Protein AF-A0A7T5UXC4-F1 (afdb_monomer_lite)

Sequence (186 aa):
MRRIVWIVIIALLVVTPIFIWWQGQRQRNNLETAYGIMLANRPTKFCPPSAEVVITRGDEEKIIFDAEVIVKNCELIPLDRSQLNEATSYYIYARLNEVRAFRIVATGPITSGMEYPIMLGDLNNDNAIDPQDKLVVEEAMKVGGYSKSADVDKDGNVGIIDYSLVTLNQGAGASRPDGVAWKARQ

pLDDT: mean 72.67, std 12.5, range [40.16, 92.06]

Secondary structure (DSSP, 8-state):
-HHHHHHHHHHHHHHHHHHHHHHHHHHHHHHHT--EEEEES--TT---SEEEEEEEEGGG--EEEEEEEEPBTTTEEE--GGGS-TTS-EEEEEEESS----EEEEESS----------TT--SSSSS--HHHHHHHHHHHHHTS--TTT-SS-SSS-SHHHHHHHHHTTT-----TTSPPPPPP-

Radius of gyration: 21.99 Å; chains: 1; bounding box: 40×73×42 Å

Structure (mmCIF, N/CA/C/O backbone):
data_AF-A0A7T5UXC4-F1
#
_entry.id   AF-A0A7T5UXC4-F1
#
loop_
_atom_site.group_PDB
_atom_site.id
_atom_site.type_symbol
_atom_site.label_atom_id
_atom_site.label_alt_id
_atom_site.label_comp_id
_atom_site.label_asym_id
_atom_site.label_entity_id
_atom_site.label_seq_id
_atom_site.pdbx_PDB_ins_code
_atom_site.Cartn_x
_atom_site.Cartn_y
_atom_site.Cartn_z
_atom_site.occupancy
_atom_site.B_iso_or_equiv
_atom_site.auth_seq_id
_atom_site.auth_comp_id
_atom_site.auth_asym_id
_atom_site.auth_atom_id
_atom_site.pdbx_PDB_model_num
ATOM 1 N N . MET A 1 1 ? 17.977 -57.067 11.998 1.00 61.88 1 MET A N 1
ATOM 2 C CA . MET A 1 1 ? 16.848 -56.103 12.005 1.00 61.88 1 MET A CA 1
ATOM 3 C C . MET A 1 1 ? 17.092 -54.870 12.869 1.00 61.88 1 MET A C 1
ATOM 5 O O . MET A 1 1 ? 17.113 -53.793 12.298 1.00 61.88 1 MET A O 1
ATOM 9 N N . ARG A 1 2 ? 17.351 -54.973 14.187 1.00 66.50 2 ARG A N 1
ATOM 10 C CA . ARG A 1 2 ? 17.511 -53.789 15.071 1.00 66.50 2 ARG A CA 1
ATOM 11 C C . ARG A 1 2 ? 18.516 -52.729 14.580 1.00 66.50 2 ARG A C 1
ATOM 13 O O . ARG A 1 2 ? 18.207 -51.551 14.643 1.00 66.50 2 ARG A O 1
ATOM 20 N N . ARG A 1 3 ? 19.677 -53.121 14.038 1.00 71.75 3 ARG A N 1
ATOM 21 C CA . ARG A 1 3 ? 20.686 -52.170 13.517 1.00 71.75 3 ARG A CA 1
ATOM 22 C C . ARG A 1 3 ? 20.223 -51.388 12.279 1.00 71.75 3 ARG A C 1
ATOM 24 O O . ARG A 1 3 ? 20.552 -50.220 12.155 1.00 71.75 3 ARG A O 1
ATOM 31 N N . ILE A 1 4 ? 19.430 -52.010 11.405 1.00 76.88 4 ILE A N 1
ATOM 32 C CA . ILE A 1 4 ? 18.903 -51.367 10.189 1.00 76.88 4 ILE A CA 1
ATOM 33 C C . ILE A 1 4 ? 17.849 -50.318 10.569 1.00 76.88 4 ILE A C 1
ATOM 35 O O . ILE A 1 4 ? 17.862 -49.217 10.035 1.00 76.88 4 ILE A O 1
ATOM 39 N N . VAL A 1 5 ? 17.002 -50.625 11.558 1.00 77.25 5 VAL A N 1
ATOM 40 C CA . VAL A 1 5 ? 15.986 -49.692 12.074 1.00 77.25 5 VAL A CA 1
ATOM 41 C C . VAL A 1 5 ? 16.632 -48.422 12.640 1.00 77.25 5 VAL A C 1
ATOM 43 O O . VAL A 1 5 ? 16.192 -47.323 12.321 1.00 77.25 5 VAL A O 1
ATOM 46 N N . TRP A 1 6 ? 17.722 -48.549 13.404 1.00 79.25 6 TRP A N 1
ATOM 47 C CA . TRP A 1 6 ? 18.439 -47.386 13.942 1.00 79.25 6 TRP A CA 1
ATOM 48 C C . TRP A 1 6 ? 19.096 -46.525 12.860 1.00 79.25 6 TRP A C 1
ATOM 50 O O . TRP A 1 6 ? 19.033 -45.303 12.946 1.00 79.25 6 TRP A O 1
ATOM 60 N N . ILE A 1 7 ? 19.668 -47.138 11.820 1.00 81.56 7 ILE A N 1
ATOM 61 C CA . ILE A 1 7 ? 20.264 -46.400 10.695 1.00 81.56 7 ILE A CA 1
ATOM 62 C C . ILE A 1 7 ? 19.194 -45.589 9.953 1.00 81.56 7 ILE A C 1
ATOM 64 O O . ILE A 1 7 ? 19.425 -44.425 9.640 1.00 81.56 7 ILE A O 1
ATOM 68 N N . VAL A 1 8 ? 18.011 -46.166 9.725 1.00 80.75 8 VAL A N 1
ATOM 69 C CA . VAL A 1 8 ? 16.898 -45.474 9.053 1.00 80.75 8 VAL A CA 1
ATOM 70 C C . VAL A 1 8 ? 16.372 -44.308 9.892 1.00 80.75 8 VAL A C 1
ATOM 72 O O . VAL A 1 8 ? 16.136 -43.231 9.349 1.00 80.75 8 VAL A O 1
ATOM 75 N N . ILE A 1 9 ? 16.237 -44.482 11.210 1.00 84.00 9 ILE A N 1
ATOM 76 C CA . ILE A 1 9 ? 15.788 -43.410 12.113 1.00 84.00 9 ILE A CA 1
ATOM 77 C C . ILE A 1 9 ? 16.798 -42.258 12.137 1.00 84.00 9 ILE A C 1
ATOM 79 O O . ILE A 1 9 ? 16.405 -41.101 12.017 1.00 84.00 9 ILE A O 1
ATOM 83 N N . ILE A 1 10 ? 18.097 -42.560 12.240 1.00 83.00 10 ILE A N 1
ATOM 84 C CA . ILE A 1 10 ? 19.154 -41.537 12.227 1.00 83.00 10 ILE A CA 1
ATOM 85 C C . ILE A 1 10 ? 19.188 -40.819 10.873 1.00 83.00 10 ILE A C 1
ATOM 87 O O . ILE A 1 10 ? 19.261 -39.594 10.837 1.00 83.00 10 ILE A O 1
ATOM 91 N N . ALA A 1 11 ? 19.067 -41.550 9.761 1.00 83.56 11 ALA A N 1
ATOM 92 C CA . ALA A 1 11 ? 18.996 -40.951 8.432 1.00 83.56 11 ALA A CA 1
ATOM 93 C C . ALA A 1 11 ? 17.787 -40.011 8.296 1.00 83.56 11 ALA A C 1
ATOM 95 O O . ALA A 1 11 ? 17.941 -38.890 7.820 1.00 83.56 11 ALA A O 1
ATOM 96 N N . LEU A 1 12 ? 16.605 -40.412 8.778 1.00 84.75 12 LEU A N 1
ATOM 97 C CA . LEU A 1 12 ? 15.415 -39.555 8.786 1.00 84.75 12 LEU A CA 1
ATOM 98 C C . LEU A 1 12 ? 15.622 -38.292 9.624 1.00 84.75 12 LEU A C 1
ATOM 100 O O . LEU A 1 12 ? 15.312 -37.205 9.139 1.00 84.75 12 LEU A O 1
ATOM 104 N N . LEU A 1 13 ? 16.184 -38.421 10.829 1.00 86.00 13 LEU A N 1
ATOM 105 C CA . LEU A 1 13 ? 16.448 -37.299 11.737 1.00 86.00 13 LEU A CA 1
ATOM 106 C C . LEU A 1 13 ? 17.484 -36.306 11.201 1.00 86.00 13 LEU A C 1
ATOM 108 O O . LEU A 1 13 ? 17.460 -35.153 11.611 1.00 86.00 13 LEU A O 1
ATOM 112 N N . VAL A 1 14 ? 18.374 -36.720 10.297 1.00 86.25 14 VAL A N 1
ATOM 113 C CA . VAL A 1 14 ? 19.351 -35.820 9.659 1.00 86.25 14 VAL A CA 1
ATOM 114 C C . VAL A 1 14 ? 18.788 -35.221 8.368 1.00 86.25 14 VAL A C 1
ATOM 116 O O . VAL A 1 14 ? 18.919 -34.023 8.131 1.00 86.25 14 VAL A O 1
ATOM 119 N N . VAL A 1 15 ? 18.112 -36.021 7.539 1.00 86.56 15 VAL A N 1
ATOM 120 C CA . VAL A 1 15 ? 17.597 -35.572 6.235 1.00 86.56 15 VAL A CA 1
ATOM 121 C C . VAL A 1 15 ? 16.432 -34.588 6.384 1.00 86.56 15 VAL A C 1
ATOM 123 O O . VAL A 1 15 ? 16.374 -33.608 5.643 1.00 86.56 15 VAL A O 1
ATOM 126 N N . THR A 1 16 ? 15.522 -34.795 7.344 1.00 84.62 16 THR A N 1
ATOM 127 C CA . THR A 1 16 ? 14.374 -33.886 7.543 1.00 84.62 16 THR A CA 1
ATOM 128 C C . THR A 1 16 ? 14.770 -32.449 7.905 1.00 84.62 16 THR A C 1
ATOM 130 O O . THR A 1 16 ? 14.295 -31.545 7.218 1.00 84.62 16 THR A O 1
ATOM 133 N N . PRO A 1 17 ? 15.643 -32.170 8.893 1.00 84.12 17 PRO A N 1
ATOM 134 C CA . PRO A 1 17 ? 16.030 -30.795 9.202 1.00 84.12 17 PRO A CA 1
ATOM 135 C C . PRO A 1 17 ? 16.838 -30.142 8.077 1.00 84.12 17 PRO A C 1
ATOM 137 O O . PRO A 1 17 ? 16.643 -28.957 7.823 1.00 84.12 17 PRO A O 1
ATOM 140 N N . ILE A 1 18 ? 17.674 -30.896 7.349 1.00 86.25 18 ILE A N 1
ATOM 141 C CA . ILE A 1 18 ? 18.385 -30.377 6.166 1.00 86.25 18 ILE A CA 1
ATOM 142 C C . ILE A 1 18 ? 17.386 -29.977 5.075 1.00 86.25 18 ILE A C 1
ATOM 144 O O . ILE A 1 18 ? 17.513 -28.904 4.490 1.00 86.25 18 ILE A O 1
ATOM 148 N N . PHE A 1 19 ? 16.368 -30.802 4.822 1.00 86.56 19 PHE A N 1
ATOM 149 C CA . PHE A 1 19 ? 15.330 -30.497 3.840 1.00 86.56 19 PHE A CA 1
ATOM 150 C C . PHE A 1 19 ? 14.479 -29.288 4.253 1.00 86.56 19 PHE A C 1
ATOM 152 O O . PHE A 1 19 ? 14.230 -28.414 3.426 1.00 86.56 19 PHE A O 1
ATOM 159 N N . ILE A 1 20 ? 14.082 -29.192 5.527 1.00 82.75 20 ILE A N 1
ATOM 160 C CA . ILE A 1 20 ? 13.344 -28.035 6.067 1.00 82.75 20 ILE A CA 1
ATOM 161 C C . ILE A 1 20 ? 14.186 -26.758 5.948 1.00 82.75 20 ILE A C 1
ATOM 163 O O . ILE A 1 20 ? 13.690 -25.731 5.485 1.00 82.75 20 ILE A O 1
ATOM 167 N N . TRP A 1 21 ? 15.471 -26.822 6.305 1.00 82.12 21 TRP A N 1
ATOM 168 C CA . TRP A 1 21 ? 16.396 -25.698 6.176 1.00 82.12 21 TRP A CA 1
ATOM 169 C C . TRP A 1 21 ? 16.592 -25.280 4.712 1.00 82.12 21 TRP A C 1
ATOM 171 O O . TRP A 1 21 ? 16.530 -24.091 4.401 1.00 82.12 21 TRP A O 1
ATOM 181 N N . TRP A 1 22 ? 16.740 -26.243 3.798 1.00 80.50 22 TRP A N 1
ATOM 182 C CA . TRP A 1 22 ? 16.856 -25.988 2.361 1.00 80.50 22 TRP A CA 1
ATOM 183 C C . TRP A 1 22 ? 15.590 -25.347 1.774 1.00 80.50 22 TRP A C 1
ATOM 185 O O . TRP A 1 22 ? 15.687 -24.387 1.011 1.00 80.50 22 TRP A O 1
ATOM 195 N N . GLN A 1 23 ? 14.399 -25.814 2.165 1.00 78.94 23 GLN A N 1
ATOM 196 C CA . GLN A 1 23 ? 13.126 -25.193 1.775 1.00 78.94 23 GLN A CA 1
ATOM 197 C C . GLN A 1 23 ? 13.020 -23.752 2.294 1.00 78.94 23 GLN A C 1
ATOM 199 O O . GLN A 1 23 ? 12.652 -22.853 1.536 1.00 78.94 23 GLN A O 1
ATOM 204 N N . GLY A 1 24 ? 13.412 -23.509 3.550 1.00 68.19 24 GLY A N 1
ATOM 205 C CA . GLY A 1 24 ? 13.426 -22.169 4.144 1.00 68.19 24 GLY A CA 1
ATOM 206 C C . GLY A 1 24 ? 14.395 -21.209 3.445 1.00 68.19 24 GLY A C 1
ATOM 207 O O . GLY A 1 24 ? 14.038 -20.067 3.165 1.00 68.19 24 GLY A O 1
ATOM 208 N N . GLN A 1 25 ? 15.597 -21.677 3.097 1.00 64.94 25 GLN A N 1
ATOM 209 C CA . GLN A 1 25 ? 16.571 -20.910 2.310 1.00 64.94 25 GLN A CA 1
ATOM 210 C C . GLN A 1 25 ? 16.052 -20.600 0.901 1.00 64.94 25 GLN A C 1
ATOM 212 O O . GLN A 1 25 ? 16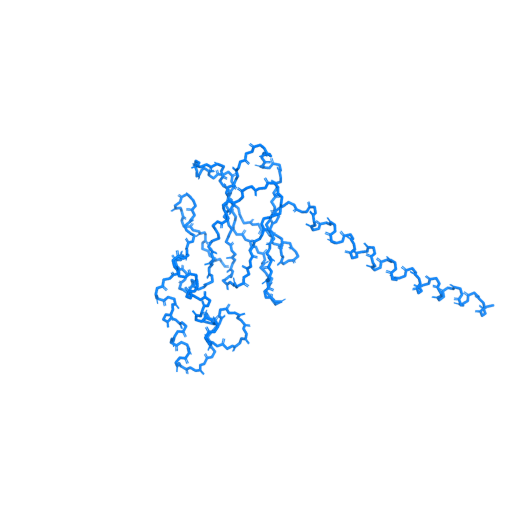.159 -19.469 0.436 1.00 64.94 25 GLN A O 1
ATOM 217 N N . ARG A 1 26 ? 15.419 -21.569 0.231 1.00 61.84 26 ARG A N 1
ATOM 218 C CA . ARG A 1 26 ? 14.859 -21.375 -1.113 1.00 61.84 26 ARG A CA 1
ATOM 219 C C . ARG A 1 26 ? 13.733 -20.341 -1.133 1.00 61.84 26 ARG A C 1
ATOM 221 O O . ARG A 1 26 ? 13.670 -19.540 -2.060 1.00 61.84 26 ARG A O 1
ATOM 228 N N . GLN A 1 27 ? 12.873 -20.327 -0.116 1.00 57.38 27 GLN A N 1
ATOM 229 C CA . GLN A 1 27 ? 11.842 -19.295 0.014 1.00 57.38 27 GLN A CA 1
ATOM 230 C C . GLN A 1 27 ? 12.440 -17.904 0.245 1.00 57.38 27 GLN A C 1
ATOM 232 O O . GLN A 1 27 ? 12.004 -16.956 -0.403 1.00 57.38 27 GLN A O 1
ATOM 237 N N . ARG A 1 28 ? 13.467 -17.785 1.097 1.00 55.41 28 ARG A N 1
ATOM 238 C CA . ARG A 1 28 ? 14.160 -16.508 1.346 1.00 55.41 28 ARG A CA 1
ATOM 239 C C . ARG A 1 28 ? 14.862 -15.974 0.099 1.00 55.41 28 ARG A C 1
ATOM 241 O O . ARG A 1 28 ? 14.637 -14.829 -0.270 1.00 55.41 28 ARG A O 1
ATOM 248 N N . ASN A 1 29 ? 15.607 -16.815 -0.615 1.00 53.31 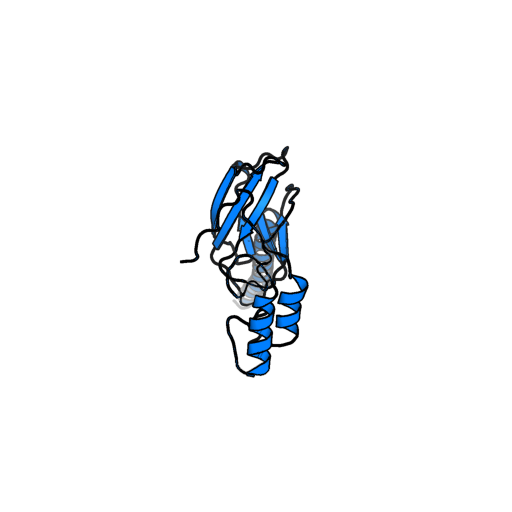29 ASN A N 1
ATOM 249 C CA . ASN A 1 29 ? 16.317 -16.397 -1.827 1.00 53.31 29 ASN A CA 1
ATOM 250 C C . ASN A 1 29 ? 15.360 -15.982 -2.955 1.00 53.31 29 ASN A C 1
ATOM 252 O O . ASN A 1 29 ? 15.661 -15.062 -3.711 1.00 53.31 29 ASN A O 1
ATOM 256 N N . ASN A 1 30 ? 14.191 -16.624 -3.062 1.00 53.75 30 ASN A N 1
ATOM 257 C CA . ASN A 1 30 ? 13.159 -16.235 -4.028 1.00 53.75 30 ASN A CA 1
ATOM 258 C C . ASN A 1 30 ? 12.515 -14.876 -3.703 1.00 53.75 30 ASN A C 1
ATOM 260 O O . ASN A 1 30 ? 12.009 -14.225 -4.611 1.00 53.75 30 ASN A O 1
ATOM 264 N N . LEU A 1 31 ? 12.513 -14.458 -2.433 1.00 51.69 31 LEU A N 1
ATOM 265 C CA . LEU A 1 31 ? 12.036 -13.139 -2.009 1.00 51.69 31 LEU A CA 1
ATOM 266 C C . LEU A 1 31 ? 13.124 -12.070 -2.183 1.00 51.69 31 LEU A C 1
ATOM 268 O O . LEU A 1 31 ? 12.831 -10.990 -2.679 1.00 51.69 31 LEU A O 1
ATOM 272 N N . GLU A 1 32 ? 14.386 -12.381 -1.875 1.00 50.09 32 GLU A N 1
ATOM 273 C CA . GLU A 1 32 ? 15.519 -11.460 -2.082 1.00 50.09 32 GLU A CA 1
ATOM 274 C C . GLU A 1 32 ? 15.814 -11.183 -3.567 1.00 50.09 32 GLU A C 1
ATOM 276 O O . GLU A 1 32 ? 16.342 -10.128 -3.911 1.00 50.09 32 GLU A O 1
ATOM 281 N N . THR A 1 33 ? 15.443 -12.100 -4.466 1.00 52.97 33 THR A N 1
ATOM 282 C CA . THR A 1 33 ? 15.542 -11.912 -5.927 1.00 52.97 33 THR A CA 1
ATOM 283 C C . THR A 1 33 ? 14.256 -11.386 -6.567 1.00 52.97 33 THR A C 1
ATOM 285 O O . THR A 1 33 ? 14.209 -11.191 -7.785 1.00 52.97 33 THR A O 1
ATOM 288 N N . ALA A 1 34 ? 13.207 -11.141 -5.777 1.00 59.72 34 ALA A N 1
ATOM 289 C CA . ALA A 1 34 ? 11.943 -10.649 -6.295 1.00 59.72 34 ALA A CA 1
ATOM 290 C C . ALA A 1 34 ? 12.022 -9.155 -6.636 1.00 59.72 34 ALA A C 1
ATOM 292 O O . ALA A 1 34 ? 12.294 -8.303 -5.789 1.00 59.72 34 ALA A O 1
ATOM 293 N N . TYR A 1 35 ? 11.731 -8.844 -7.898 1.00 71.56 35 TYR A N 1
ATOM 294 C CA . TYR A 1 35 ? 11.603 -7.478 -8.384 1.00 71.56 35 TYR A CA 1
ATOM 295 C C . TYR A 1 35 ? 10.185 -6.970 -8.098 1.00 71.56 35 TYR A C 1
ATOM 297 O O . TYR A 1 35 ? 9.201 -7.577 -8.539 1.00 71.56 35 TYR A O 1
ATOM 305 N N . GLY A 1 36 ? 10.061 -5.885 -7.334 1.00 77.00 36 GLY A N 1
ATOM 306 C CA . GLY A 1 36 ? 8.754 -5.334 -7.000 1.00 77.00 36 GLY A CA 1
ATOM 307 C C . GLY A 1 36 ? 8.735 -4.481 -5.742 1.00 77.00 36 GLY A C 1
ATOM 308 O O . GLY A 1 36 ? 9.707 -3.810 -5.399 1.00 77.00 36 GLY A O 1
ATOM 309 N N . ILE A 1 37 ? 7.583 -4.487 -5.080 1.00 77.50 37 ILE A N 1
ATOM 310 C CA . ILE A 1 37 ? 7.319 -3.663 -3.907 1.00 77.50 37 ILE A CA 1
ATOM 311 C C . ILE A 1 37 ? 6.999 -4.563 -2.708 1.00 77.50 37 ILE A C 1
ATOM 313 O O . ILE A 1 37 ? 6.045 -5.340 -2.759 1.00 77.50 37 ILE A O 1
ATOM 317 N N . MET A 1 38 ? 7.785 -4.476 -1.633 1.00 76.12 38 MET A N 1
ATOM 318 C CA . MET A 1 38 ? 7.606 -5.272 -0.415 1.00 76.12 38 MET A CA 1
ATOM 319 C C . MET A 1 38 ? 6.835 -4.519 0.668 1.00 76.12 38 MET A C 1
ATOM 321 O O . MET A 1 38 ? 7.274 -3.470 1.130 1.00 76.12 38 MET A O 1
ATOM 325 N N . LEU A 1 39 ? 5.744 -5.103 1.154 1.00 74.31 39 LEU A N 1
ATOM 326 C CA . LEU A 1 39 ? 4.982 -4.660 2.320 1.00 74.31 39 LEU A CA 1
ATOM 327 C C . LEU A 1 39 ? 5.725 -5.075 3.607 1.00 74.31 39 LEU A C 1
ATOM 329 O O . LEU A 1 39 ? 5.557 -6.180 4.122 1.00 74.31 39 LEU A O 1
ATOM 333 N N . ALA A 1 40 ? 6.567 -4.192 4.131 1.00 63.34 40 ALA A N 1
ATOM 334 C CA . ALA A 1 40 ? 7.295 -4.367 5.383 1.00 63.34 40 ALA A CA 1
ATOM 335 C C . ALA A 1 40 ? 6.453 -3.982 6.618 1.00 63.34 40 ALA A C 1
ATOM 337 O O . ALA A 1 40 ? 5.565 -3.136 6.563 1.00 63.34 40 ALA A O 1
ATOM 338 N N . ASN A 1 41 ? 6.770 -4.557 7.784 1.00 61.25 41 ASN A N 1
ATOM 339 C CA . ASN A 1 41 ? 6.105 -4.249 9.065 1.00 61.25 41 ASN A CA 1
ATOM 340 C C . ASN A 1 41 ? 4.571 -4.391 9.025 1.00 61.25 41 ASN A C 1
ATOM 342 O O . ASN A 1 41 ? 3.845 -3.610 9.635 1.00 61.25 41 ASN A O 1
ATOM 346 N N . ARG A 1 42 ? 4.077 -5.382 8.280 1.00 66.19 42 ARG A N 1
ATOM 347 C CA . ARG A 1 42 ? 2.649 -5.647 8.118 1.00 66.19 42 ARG A CA 1
ATOM 348 C C . ARG A 1 42 ? 2.013 -6.194 9.408 1.00 66.19 42 ARG A C 1
ATOM 350 O O . ARG A 1 42 ? 2.624 -7.049 10.054 1.00 66.19 42 ARG A O 1
ATOM 357 N N . PRO A 1 43 ? 0.761 -5.819 9.744 1.00 61.31 43 PRO A N 1
ATOM 358 C CA . PRO A 1 43 ? 0.008 -6.484 10.803 1.00 61.31 43 PRO A CA 1
ATOM 359 C C . PRO A 1 43 ? -0.146 -7.976 10.489 1.00 61.31 43 PRO A C 1
ATOM 361 O O . PRO A 1 43 ? -0.496 -8.353 9.367 1.00 61.31 43 PRO A O 1
ATOM 364 N N . THR A 1 44 ? 0.064 -8.847 11.477 1.00 60.34 44 THR A N 1
ATOM 365 C CA . THR A 1 44 ? 0.204 -10.305 11.278 1.00 60.34 44 THR A CA 1
ATOM 366 C C . THR A 1 44 ? -0.996 -10.949 10.569 1.00 60.34 44 THR A C 1
ATOM 368 O O . THR A 1 44 ? -0.836 -11.947 9.872 1.00 60.34 44 THR A O 1
ATOM 371 N N . LYS A 1 45 ? -2.194 -10.365 10.710 1.00 66.19 45 LYS A N 1
ATOM 372 C CA . LYS A 1 45 ? -3.461 -10.876 10.155 1.00 66.19 45 LYS A CA 1
ATOM 373 C C . LYS A 1 45 ? -3.885 -10.248 8.822 1.00 66.19 45 LYS A C 1
ATOM 375 O O . LYS A 1 45 ? -4.905 -10.649 8.274 1.00 66.19 45 LYS A O 1
ATOM 380 N N . PHE A 1 46 ? -3.159 -9.263 8.301 1.00 72.69 46 PHE A N 1
ATOM 381 C CA . PHE A 1 46 ? -3.558 -8.595 7.062 1.00 72.69 46 PHE A CA 1
ATOM 382 C C . PHE A 1 46 ? -2.974 -9.284 5.835 1.00 72.69 46 PHE A C 1
ATOM 384 O O . PHE A 1 46 ? -1.765 -9.305 5.704 1.00 72.69 46 PHE A O 1
ATOM 391 N N . CYS A 1 47 ? -3.779 -9.789 4.906 1.00 75.62 47 CYS A N 1
ATOM 392 C CA . CYS A 1 47 ? -3.274 -10.284 3.625 1.00 75.62 47 CYS A CA 1
ATOM 393 C C . CYS A 1 47 ? -4.035 -9.593 2.490 1.00 75.62 47 CYS A C 1
ATOM 395 O O . CYS A 1 47 ? -5.154 -10.014 2.190 1.00 75.62 47 CYS A O 1
ATOM 397 N N . PRO A 1 48 ? -3.490 -8.513 1.899 1.00 78.94 48 PRO A N 1
ATOM 398 C CA . PRO A 1 48 ? -4.143 -7.873 0.767 1.00 78.94 48 PRO A CA 1
ATOM 399 C C . PRO A 1 48 ? -4.148 -8.849 -0.420 1.00 78.94 48 PRO A C 1
ATOM 401 O O . PRO A 1 48 ? -3.113 -9.456 -0.691 1.00 78.94 48 PRO A O 1
ATOM 404 N N . PRO A 1 49 ? -5.279 -9.036 -1.119 1.00 83.06 49 PRO A N 1
ATOM 405 C CA . PRO A 1 49 ? -5.343 -9.892 -2.300 1.00 83.06 49 PRO A CA 1
ATOM 406 C C . PRO A 1 49 ? -4.705 -9.221 -3.525 1.00 83.06 49 PRO A C 1
ATOM 408 O O . PRO A 1 49 ? -4.092 -9.894 -4.355 1.00 83.06 49 PRO A O 1
ATOM 411 N N . SER A 1 50 ? -4.817 -7.896 -3.627 1.00 86.38 50 SER A N 1
ATOM 412 C CA . SER A 1 50 ? -4.363 -7.112 -4.772 1.00 86.38 50 SER A CA 1
ATOM 413 C C . SER A 1 50 ? -3.979 -5.680 -4.387 1.00 86.38 50 SER A C 1
ATOM 415 O O . SER A 1 50 ? -4.272 -5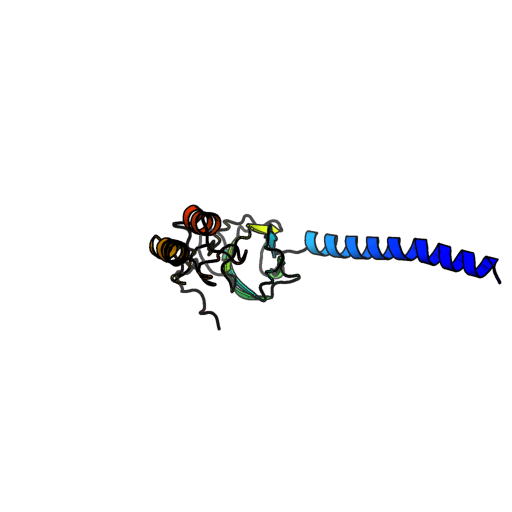.201 -3.286 1.00 86.38 50 SER A O 1
ATOM 417 N N . ALA A 1 51 ? -3.283 -5.018 -5.308 1.00 81.69 51 ALA A N 1
ATOM 418 C CA . ALA A 1 51 ? -2.905 -3.616 -5.252 1.00 81.69 51 ALA A CA 1
ATOM 419 C C . ALA A 1 51 ? -3.125 -2.969 -6.626 1.00 81.69 51 ALA A C 1
ATOM 421 O O . ALA A 1 51 ? -2.715 -3.537 -7.635 1.00 81.69 51 ALA A O 1
ATOM 422 N N . GLU A 1 52 ? -3.717 -1.778 -6.679 1.00 82.62 52 GLU A N 1
ATOM 423 C CA . GLU A 1 52 ? -3.676 -0.935 -7.877 1.00 82.62 52 GLU A CA 1
ATOM 424 C C . GLU A 1 52 ? -2.304 -0.262 -7.934 1.00 82.62 52 GLU A C 1
ATOM 426 O O . GLU A 1 52 ? -1.873 0.362 -6.964 1.00 82.62 52 GLU A O 1
ATOM 431 N N . VAL A 1 53 ? -1.590 -0.423 -9.043 1.00 82.06 53 VAL A N 1
ATOM 432 C CA . VAL A 1 53 ? -0.227 0.079 -9.215 1.00 82.06 53 VAL A CA 1
ATOM 433 C C . VAL A 1 53 ? -0.176 0.972 -10.441 1.00 82.06 53 VAL A C 1
ATOM 435 O O . VAL A 1 53 ? -0.567 0.563 -11.535 1.00 82.06 53 VAL A O 1
ATOM 438 N N . VAL A 1 54 ? 0.373 2.167 -10.251 1.00 82.12 54 VAL A N 1
ATOM 439 C CA . VAL A 1 54 ? 0.680 3.125 -11.306 1.00 82.12 54 VAL A CA 1
ATOM 440 C C . VAL A 1 54 ? 2.182 3.380 -11.309 1.00 82.12 54 VAL A C 1
ATOM 442 O O . VAL A 1 54 ? 2.778 3.641 -10.264 1.00 82.12 54 VAL A O 1
ATOM 445 N N . ILE A 1 55 ? 2.806 3.304 -12.482 1.00 81.44 55 ILE A N 1
ATOM 446 C CA . ILE A 1 55 ? 4.227 3.619 -12.654 1.00 81.44 55 ILE A CA 1
ATOM 447 C C . ILE A 1 55 ? 4.364 4.742 -13.666 1.00 81.44 55 ILE A C 1
ATOM 449 O O . ILE A 1 55 ? 3.830 4.651 -14.777 1.00 81.44 55 ILE A O 1
ATOM 453 N N . THR A 1 56 ? 5.133 5.762 -13.302 1.00 80.00 56 THR A N 1
ATOM 454 C CA . THR A 1 56 ? 5.536 6.839 -14.205 1.00 80.00 56 THR A CA 1
ATOM 455 C C . THR A 1 56 ? 7.032 6.787 -14.477 1.00 80.00 56 THR A C 1
ATOM 457 O O . THR A 1 56 ? 7.825 6.237 -13.706 1.00 80.00 56 THR A O 1
ATOM 460 N N . ARG A 1 57 ? 7.421 7.318 -15.636 1.00 77.38 57 ARG A N 1
ATOM 461 C CA . ARG A 1 57 ? 8.814 7.372 -16.083 1.00 77.38 57 ARG A CA 1
ATOM 462 C C . ARG A 1 57 ? 9.371 8.782 -15.897 1.00 77.38 57 ARG A C 1
ATOM 464 O O . ARG A 1 57 ? 8.912 9.691 -16.580 1.00 77.38 57 ARG A O 1
ATOM 471 N N . GLY A 1 58 ? 10.409 8.924 -15.069 1.00 69.06 58 GLY A N 1
ATOM 472 C CA . GLY A 1 58 ? 11.043 10.218 -14.790 1.00 69.06 58 GLY A CA 1
ATOM 473 C C . GLY A 1 58 ? 10.060 11.274 -14.271 1.00 69.06 58 GLY A C 1
ATOM 474 O O . GLY A 1 58 ? 9.003 10.934 -13.747 1.00 69.06 58 GLY A O 1
ATOM 475 N N . ASP A 1 59 ? 10.404 12.548 -14.457 1.00 65.38 59 ASP A N 1
ATOM 476 C CA . ASP A 1 59 ? 9.619 13.697 -13.977 1.00 65.38 59 ASP A CA 1
ATOM 477 C C . ASP A 1 59 ? 8.406 14.025 -14.873 1.00 65.38 59 ASP A C 1
ATOM 479 O O . ASP A 1 59 ? 7.650 14.947 -14.590 1.00 65.38 59 ASP A O 1
ATOM 483 N N . GLU A 1 60 ? 8.208 13.300 -15.980 1.00 62.12 60 GLU A N 1
ATOM 484 C CA . GLU A 1 60 ? 7.204 13.641 -16.999 1.00 62.12 60 GLU A CA 1
ATOM 485 C C . GLU A 1 60 ? 5.776 13.168 -16.661 1.00 62.12 60 GLU A C 1
ATOM 487 O O . GLU A 1 60 ? 4.907 13.243 -17.526 1.00 62.12 60 GLU A O 1
ATOM 492 N N . GLU A 1 61 ? 5.528 12.624 -15.459 1.00 65.31 61 GLU A N 1
ATOM 493 C CA . GLU A 1 61 ? 4.231 12.077 -14.981 1.00 65.31 61 GLU A CA 1
ATOM 494 C C . GLU A 1 61 ? 3.542 11.078 -15.938 1.00 65.31 61 GLU A C 1
ATOM 496 O O . GLU A 1 61 ? 2.432 10.599 -15.701 1.00 65.31 61 GLU A O 1
ATOM 501 N N . LYS A 1 62 ? 4.216 10.682 -17.021 1.00 78.12 62 LYS A N 1
ATOM 502 C CA . LYS A 1 62 ? 3.662 9.811 -18.045 1.00 78.12 62 LYS A CA 1
ATOM 503 C C . LYS A 1 62 ? 3.525 8.407 -17.489 1.00 78.12 62 LYS A C 1
ATOM 505 O O . LYS A 1 62 ? 4.525 7.723 -17.249 1.00 78.12 62 LYS A O 1
ATOM 510 N N . ILE A 1 63 ? 2.279 7.961 -17.373 1.00 82.19 63 ILE A N 1
ATOM 511 C CA . ILE A 1 63 ? 1.952 6.593 -16.990 1.00 82.19 63 ILE A CA 1
ATOM 512 C C . ILE A 1 63 ? 2.465 5.625 -18.054 1.00 82.19 63 ILE A C 1
ATOM 514 O O . ILE A 1 63 ? 2.126 5.714 -19.236 1.00 82.19 63 ILE A O 1
ATOM 518 N N . ILE A 1 64 ? 3.284 4.679 -17.609 1.00 83.62 64 ILE A N 1
ATOM 519 C CA . ILE A 1 64 ? 3.774 3.554 -18.413 1.00 83.62 64 ILE A CA 1
ATOM 520 C C . ILE A 1 64 ? 3.180 2.218 -17.960 1.00 83.62 64 ILE A C 1
ATOM 522 O O . ILE A 1 64 ? 3.294 1.227 -18.677 1.00 83.62 64 ILE A O 1
ATOM 526 N N . PHE A 1 65 ? 2.548 2.203 -16.787 1.00 85.19 65 PHE A N 1
ATOM 527 C CA . PHE A 1 65 ? 1.875 1.049 -16.214 1.00 85.19 65 PHE A CA 1
ATOM 528 C C . PHE A 1 65 ? 0.716 1.526 -15.333 1.00 85.19 65 PHE A C 1
ATOM 530 O O . PHE A 1 65 ? 0.929 2.374 -14.473 1.00 85.19 65 PHE A O 1
ATOM 537 N N . ASP A 1 66 ? -0.478 0.978 -15.547 1.00 87.62 66 ASP A N 1
ATOM 538 C CA . ASP A 1 66 ? -1.666 1.137 -14.697 1.00 87.62 66 ASP A CA 1
ATOM 539 C C . ASP A 1 66 ? -2.393 -0.206 -14.707 1.00 87.62 66 ASP A C 1
ATOM 541 O O . ASP A 1 66 ? -2.996 -0.593 -15.714 1.00 87.62 66 ASP A O 1
ATOM 545 N N . ALA A 1 67 ? -2.277 -0.949 -13.611 1.00 86.75 67 ALA A N 1
ATOM 546 C CA . ALA A 1 67 ? -2.952 -2.228 -13.476 1.00 86.75 67 ALA A CA 1
ATOM 547 C C . ALA A 1 67 ? -3.200 -2.595 -12.016 1.00 86.75 67 ALA A C 1
ATOM 549 O O . ALA A 1 67 ? -2.503 -2.159 -11.101 1.00 86.75 67 ALA A O 1
ATOM 550 N N . GLU A 1 68 ? -4.172 -3.480 -11.822 1.00 86.62 68 GLU A N 1
ATOM 551 C CA . GLU A 1 68 ? -4.321 -4.219 -10.578 1.00 86.62 68 GLU A CA 1
ATOM 552 C C . GLU A 1 68 ? -3.385 -5.436 -10.587 1.00 86.62 68 GLU A C 1
ATOM 554 O O . GLU A 1 68 ? -3.364 -6.226 -11.533 1.00 86.62 68 GLU A O 1
ATOM 559 N N . VAL A 1 69 ? -2.593 -5.579 -9.529 1.00 86.94 69 VAL A N 1
ATOM 560 C CA . VAL A 1 69 ? -1.564 -6.607 -9.378 1.00 86.94 69 VAL A CA 1
ATOM 561 C C . VAL A 1 69 ? -1.873 -7.458 -8.152 1.00 86.94 69 VAL A C 1
ATOM 563 O O . VAL A 1 69 ? -2.120 -6.938 -7.067 1.00 86.94 69 VAL A O 1
ATOM 566 N N . ILE A 1 70 ? -1.816 -8.782 -8.304 1.00 88.50 70 ILE A N 1
ATOM 567 C CA . ILE A 1 70 ? -2.022 -9.731 -7.200 1.00 88.50 70 ILE A CA 1
ATOM 568 C C . ILE A 1 70 ? -0.831 -9.682 -6.240 1.00 88.50 70 ILE A C 1
ATOM 570 O O . ILE A 1 70 ? 0.318 -9.869 -6.657 1.00 88.50 70 ILE A O 1
ATOM 574 N N . VAL A 1 71 ? -1.104 -9.516 -4.944 1.00 85.19 71 VAL A N 1
ATOM 575 C CA . VAL A 1 71 ? -0.061 -9.554 -3.912 1.00 85.19 71 VAL A CA 1
ATOM 576 C C . VAL A 1 71 ? 0.327 -11.005 -3.627 1.00 85.19 71 VAL A C 1
ATOM 578 O O . VAL A 1 71 ? -0.489 -11.840 -3.239 1.00 85.19 71 VAL A O 1
ATOM 581 N N . LYS A 1 72 ? 1.609 -11.321 -3.797 1.00 85.12 72 LYS A N 1
ATOM 582 C CA . LYS A 1 72 ? 2.188 -12.638 -3.523 1.00 85.12 72 LYS A CA 1
ATOM 583 C C . LYS A 1 72 ? 2.637 -12.734 -2.070 1.00 85.12 72 LYS A C 1
ATOM 585 O O . LYS A 1 72 ? 3.205 -11.793 -1.520 1.00 85.12 72 LYS A O 1
ATOM 590 N N . ASN A 1 73 ? 2.401 -13.893 -1.453 1.00 83.00 73 ASN A N 1
ATOM 591 C CA . ASN A 1 73 ? 2.798 -14.202 -0.071 1.00 83.00 73 ASN A CA 1
ATOM 592 C C . ASN A 1 73 ? 2.346 -13.149 0.960 1.00 83.00 73 ASN A C 1
ATOM 594 O O . ASN A 1 73 ? 2.996 -12.961 1.984 1.00 83.00 73 ASN A O 1
ATOM 598 N N . CYS A 1 74 ? 1.241 -12.447 0.684 1.00 78.69 74 CYS A N 1
ATOM 599 C CA . CYS A 1 74 ? 0.735 -11.337 1.494 1.00 78.69 74 CYS A CA 1
ATOM 600 C C . CYS A 1 74 ? 1.715 -10.159 1.671 1.00 78.69 74 CYS A C 1
ATOM 602 O O . CYS A 1 74 ? 1.463 -9.300 2.511 1.00 78.69 74 CYS A O 1
ATOM 604 N N . GLU A 1 75 ? 2.840 -10.112 0.956 1.00 79.00 75 GLU A N 1
ATOM 605 C CA . GLU A 1 75 ? 3.905 -9.138 1.231 1.00 79.00 75 GLU A CA 1
ATOM 606 C C . GLU A 1 75 ? 4.610 -8.591 -0.008 1.00 79.00 75 GLU A C 1
ATOM 608 O O . GLU A 1 75 ? 5.306 -7.594 0.104 1.00 79.00 75 GLU A O 1
ATOM 613 N N . LEU A 1 76 ? 4.441 -9.191 -1.183 1.00 83.62 76 LEU A N 1
ATOM 614 C CA . LEU A 1 76 ? 5.137 -8.773 -2.395 1.00 83.62 76 LEU A CA 1
ATOM 615 C C . LEU A 1 76 ? 4.132 -8.368 -3.468 1.00 83.62 76 LEU A C 1
ATOM 617 O O . LEU A 1 76 ? 3.353 -9.199 -3.927 1.00 83.62 76 LEU A O 1
ATOM 621 N N . ILE A 1 77 ? 4.205 -7.126 -3.930 1.00 84.19 77 ILE A N 1
ATOM 622 C CA . ILE A 1 77 ? 3.565 -6.670 -5.164 1.00 84.19 77 ILE A CA 1
ATOM 623 C C . ILE A 1 77 ? 4.586 -6.884 -6.291 1.00 84.19 77 ILE A C 1
ATOM 625 O O . ILE A 1 77 ? 5.544 -6.112 -6.392 1.00 84.19 77 ILE A O 1
ATOM 629 N N . PRO A 1 78 ? 4.464 -7.955 -7.096 1.00 84.75 78 PRO A N 1
ATOM 630 C CA . PRO A 1 78 ? 5.437 -8.250 -8.139 1.00 84.75 78 PRO A CA 1
ATOM 631 C C . PRO A 1 78 ? 5.344 -7.220 -9.265 1.00 84.75 78 PRO A C 1
ATOM 633 O O . PRO A 1 78 ? 4.253 -6.938 -9.753 1.00 84.75 78 PRO A O 1
ATOM 636 N N . LEU A 1 79 ? 6.488 -6.720 -9.725 1.00 80.12 79 LEU A N 1
ATOM 637 C CA . LEU A 1 79 ? 6.560 -5.877 -10.917 1.00 80.12 79 LEU A CA 1
ATOM 638 C C . LEU A 1 79 ? 7.302 -6.620 -12.023 1.00 80.12 79 LEU A C 1
ATOM 640 O O . LEU A 1 79 ? 8.262 -7.349 -11.764 1.00 80.12 79 LEU A O 1
ATOM 644 N N . ASP A 1 80 ? 6.853 -6.454 -13.263 1.00 75.88 80 ASP A N 1
ATOM 645 C CA . ASP A 1 80 ? 7.528 -7.059 -14.404 1.00 75.88 80 ASP A CA 1
ATOM 646 C C . ASP A 1 80 ? 8.736 -6.208 -14.810 1.00 75.88 80 ASP A C 1
ATOM 648 O O . ASP A 1 80 ? 8.606 -5.094 -15.317 1.00 75.88 80 ASP A O 1
ATOM 652 N N . ARG A 1 81 ? 9.935 -6.760 -14.609 1.00 66.44 81 ARG A N 1
ATOM 653 C CA . ARG A 1 81 ? 11.197 -6.109 -14.980 1.00 66.44 81 ARG A CA 1
ATOM 654 C C . ARG A 1 81 ? 11.291 -5.848 -16.487 1.00 66.44 81 ARG A C 1
ATOM 656 O O . ARG A 1 81 ? 11.989 -4.926 -16.882 1.00 66.44 81 ARG A O 1
ATOM 663 N N . SER A 1 82 ? 10.586 -6.605 -17.334 1.00 66.44 82 SER A N 1
ATOM 664 C CA . SER A 1 82 ? 10.584 -6.371 -18.787 1.00 66.44 82 SER A CA 1
ATOM 665 C C . SER A 1 82 ? 9.964 -5.023 -19.177 1.00 66.44 82 SER A C 1
ATOM 667 O O . SER A 1 82 ? 10.258 -4.490 -20.246 1.00 66.44 82 SER A O 1
ATOM 669 N N . GLN A 1 83 ? 9.152 -4.442 -18.291 1.00 64.69 83 GLN A N 1
ATOM 670 C CA . GLN A 1 83 ? 8.490 -3.155 -18.495 1.00 64.69 83 GLN A CA 1
ATOM 671 C C . GLN A 1 83 ? 9.346 -1.966 -18.026 1.00 64.69 83 GLN A C 1
ATOM 673 O O . GLN A 1 83 ? 9.001 -0.813 -18.296 1.00 64.69 83 GLN A O 1
ATOM 678 N N . LEU A 1 84 ? 10.468 -2.231 -17.343 1.00 68.19 84 LEU A N 1
ATOM 679 C CA . LEU A 1 84 ? 11.270 -1.235 -16.635 1.00 68.19 84 LEU A CA 1
ATOM 680 C C . LEU A 1 84 ? 12.741 -1.320 -17.074 1.00 68.19 84 LEU A C 1
ATOM 682 O O . LEU A 1 84 ? 13.425 -2.320 -16.880 1.00 68.19 84 LEU A O 1
ATOM 686 N N . ASN A 1 85 ? 13.231 -0.250 -17.695 1.00 66.56 85 ASN A N 1
ATOM 687 C CA . ASN A 1 85 ? 14.607 -0.110 -18.161 1.00 66.56 85 ASN A CA 1
ATOM 688 C C . ASN A 1 85 ? 15.520 0.333 -17.007 1.00 66.56 85 ASN A C 1
ATOM 690 O O . ASN A 1 85 ? 15.303 1.378 -16.405 1.00 66.56 85 ASN A O 1
ATOM 694 N N . GLU A 1 86 ? 16.585 -0.423 -16.747 1.00 62.66 86 GLU A N 1
ATOM 695 C CA . GLU A 1 86 ? 17.521 -0.196 -15.635 1.00 62.66 86 GLU A CA 1
ATOM 696 C C . GLU A 1 86 ? 18.228 1.169 -15.659 1.00 62.66 86 GLU A C 1
ATOM 698 O O . GLU A 1 86 ? 18.699 1.627 -14.624 1.00 62.66 86 GLU A O 1
ATOM 703 N N . ALA A 1 87 ? 18.291 1.838 -16.814 1.00 60.53 87 ALA A N 1
ATOM 704 C CA . ALA A 1 87 ? 18.919 3.153 -16.958 1.00 60.53 87 ALA A CA 1
ATOM 705 C C . ALA A 1 87 ? 17.972 4.339 -16.676 1.00 60.53 87 ALA A C 1
ATOM 707 O O . ALA A 1 87 ? 18.340 5.485 -16.929 1.00 60.53 87 ALA A O 1
ATOM 708 N N . THR A 1 88 ? 16.732 4.099 -16.235 1.00 67.56 88 THR A N 1
ATOM 709 C CA . THR A 1 88 ? 15.702 5.138 -16.068 1.00 67.56 88 THR A CA 1
ATOM 710 C C . THR A 1 88 ? 15.124 5.136 -14.653 1.00 67.56 88 THR A C 1
ATOM 712 O O . THR A 1 88 ? 14.819 4.080 -14.108 1.00 67.56 88 THR A O 1
ATOM 715 N N . SER A 1 89 ? 14.946 6.323 -14.063 1.00 69.56 89 SER A N 1
ATOM 716 C CA . SER A 1 89 ? 14.234 6.479 -12.788 1.00 69.56 89 SER A CA 1
ATOM 717 C C . SER A 1 89 ? 12.726 6.309 -12.985 1.00 69.56 89 SER A C 1
ATOM 719 O O . SER A 1 89 ? 12.153 6.831 -13.947 1.00 69.56 89 SER A O 1
ATOM 721 N N . TYR A 1 90 ? 12.080 5.612 -12.051 1.00 72.81 90 TYR A N 1
ATOM 722 C CA . TYR A 1 90 ? 10.640 5.371 -12.056 1.00 72.81 90 TYR A CA 1
ATOM 723 C C . TYR A 1 90 ? 10.033 5.767 -10.719 1.00 72.81 90 TYR A C 1
ATOM 725 O O . TYR A 1 90 ? 10.554 5.396 -9.666 1.00 72.81 90 TYR A O 1
ATOM 733 N N . TYR A 1 91 ? 8.894 6.449 -10.771 1.00 74.00 91 TYR A N 1
ATOM 734 C CA . TYR A 1 91 ? 8.057 6.666 -9.599 1.00 74.00 91 TYR A CA 1
ATOM 735 C C . TYR A 1 91 ? 6.957 5.616 -9.597 1.00 74.00 91 TYR A C 1
ATOM 737 O O . TYR A 1 91 ? 6.308 5.369 -10.616 1.00 74.00 91 TYR A O 1
ATOM 745 N N . ILE A 1 92 ? 6.797 4.949 -8.459 1.00 74.44 92 ILE A N 1
ATOM 746 C CA . ILE A 1 92 ? 5.855 3.847 -8.301 1.00 74.44 92 ILE A CA 1
ATOM 747 C C . ILE A 1 92 ? 4.866 4.238 -7.224 1.00 74.44 92 ILE A C 1
ATOM 749 O O . ILE A 1 92 ? 5.232 4.415 -6.062 1.00 74.44 92 ILE A O 1
ATOM 753 N N . TYR A 1 93 ? 3.609 4.300 -7.627 1.00 76.19 93 TYR A N 1
ATOM 754 C CA . TYR A 1 93 ? 2.473 4.589 -6.779 1.00 76.19 93 TYR A CA 1
ATOM 755 C C . TYR A 1 93 ? 1.679 3.296 -6.642 1.00 76.19 93 TYR A C 1
ATOM 757 O O . TYR A 1 93 ? 1.330 2.669 -7.642 1.00 76.19 93 TYR A O 1
ATOM 765 N N . ALA A 1 94 ? 1.405 2.864 -5.414 1.00 75.00 94 ALA A N 1
ATOM 766 C CA . ALA A 1 94 ? 0.604 1.670 -5.173 1.00 75.00 94 ALA A CA 1
ATOM 767 C C . ALA A 1 94 ? -0.474 1.946 -4.125 1.00 75.00 94 ALA A C 1
ATOM 769 O O . ALA A 1 94 ? -0.200 2.522 -3.071 1.00 75.00 94 ALA A O 1
ATOM 770 N N . ARG A 1 95 ? -1.691 1.489 -4.412 1.00 75.88 95 ARG A N 1
ATOM 771 C CA . ARG A 1 95 ? -2.873 1.569 -3.557 1.00 75.88 95 ARG A CA 1
ATOM 772 C C . ARG A 1 95 ? -3.347 0.161 -3.222 1.00 75.88 95 ARG A C 1
ATOM 774 O O . ARG A 1 95 ? -3.595 -0.641 -4.116 1.00 75.88 95 ARG A O 1
ATOM 781 N N . LEU A 1 96 ? -3.518 -0.134 -1.936 1.00 74.31 96 LEU A N 1
ATOM 782 C CA . LEU A 1 96 ? -4.152 -1.379 -1.499 1.00 74.31 96 LEU A CA 1
ATOM 783 C C . LEU A 1 96 ? -5.673 -1.234 -1.381 1.00 74.31 96 LEU A C 1
ATOM 785 O O . LEU A 1 96 ? -6.227 -0.134 -1.298 1.00 74.31 96 LEU A O 1
ATOM 789 N N . ASN A 1 97 ? -6.347 -2.381 -1.330 1.00 67.19 97 ASN A N 1
ATOM 790 C CA . ASN A 1 97 ? -7.786 -2.478 -1.106 1.00 67.19 97 ASN A CA 1
ATOM 791 C C . ASN A 1 97 ? -8.217 -2.086 0.322 1.00 67.19 97 ASN A C 1
ATOM 793 O O . ASN A 1 97 ? -9.365 -1.703 0.526 1.00 67.19 97 ASN A O 1
ATOM 797 N N . GLU A 1 98 ? -7.315 -2.157 1.304 1.00 63.50 98 GLU A N 1
ATOM 798 C CA . GLU A 1 98 ? -7.580 -1.779 2.693 1.00 63.50 98 GLU A CA 1
ATOM 799 C C . GLU A 1 98 ? -6.544 -0.792 3.238 1.00 63.50 98 GLU A C 1
ATOM 801 O O . GLU A 1 98 ? -5.345 -0.888 2.970 1.00 63.50 98 GLU A O 1
ATOM 806 N N . VAL A 1 99 ? -7.035 0.115 4.080 1.00 59.28 99 VAL A N 1
ATOM 807 C CA . VAL A 1 99 ? -6.263 1.089 4.854 1.00 59.28 99 VAL A CA 1
ATOM 808 C C . VAL A 1 99 ? -5.594 0.410 6.048 1.00 59.28 99 VAL A C 1
ATOM 810 O O . VAL A 1 99 ? -6.304 -0.026 6.955 1.00 59.28 99 VAL A O 1
ATOM 813 N N . ARG A 1 100 ? -4.254 0.306 6.075 1.00 61.50 100 ARG A N 1
ATOM 814 C CA . ARG A 1 100 ? -3.517 -0.275 7.218 1.00 61.50 100 ARG A CA 1
ATOM 815 C C . ARG A 1 100 ? -2.116 0.286 7.422 1.00 61.50 100 ARG A C 1
ATOM 817 O O . ARG A 1 100 ? -1.502 0.812 6.498 1.00 61.50 100 ARG A O 1
ATOM 824 N N . ALA A 1 101 ? -1.608 0.111 8.646 1.00 53.00 101 ALA A N 1
ATOM 825 C CA . ALA A 1 101 ? -0.275 0.544 9.059 1.00 53.00 101 ALA A CA 1
ATOM 826 C C . ALA A 1 101 ? 0.752 -0.489 8.617 1.00 53.00 101 ALA A C 1
ATOM 828 O O . ALA A 1 101 ? 0.959 -1.496 9.288 1.00 53.00 101 ALA A O 1
ATOM 829 N N . PHE A 1 102 ? 1.387 -0.270 7.476 1.00 53.97 102 PHE A N 1
ATOM 830 C CA . PHE A 1 102 ? 2.557 -1.037 7.074 1.00 53.97 102 PHE A CA 1
ATOM 831 C C . PHE A 1 102 ? 3.483 -0.130 6.270 1.00 53.97 102 PHE A C 1
ATOM 833 O O . PHE A 1 102 ? 3.054 0.822 5.619 1.00 53.97 102 PHE A O 1
ATOM 840 N N . ARG A 1 103 ? 4.781 -0.402 6.354 1.00 53.94 103 ARG A N 1
ATOM 841 C CA . ARG A 1 103 ? 5.780 0.277 5.536 1.00 53.94 103 ARG A CA 1
ATOM 842 C C . ARG A 1 103 ? 5.816 -0.437 4.200 1.00 53.94 103 ARG A C 1
ATOM 844 O O . ARG A 1 103 ? 5.690 -1.652 4.161 1.00 53.94 103 ARG A O 1
ATOM 851 N N . ILE A 1 104 ? 6.058 0.268 3.111 1.00 56.75 104 ILE A N 1
ATOM 852 C CA . ILE A 1 104 ? 6.439 -0.415 1.884 1.00 56.75 104 ILE A CA 1
ATOM 853 C C . ILE A 1 104 ? 7.872 -0.029 1.528 1.00 56.75 104 ILE A C 1
ATOM 855 O O . ILE A 1 104 ? 8.331 1.085 1.788 1.00 56.75 104 ILE A O 1
ATOM 859 N N . VAL A 1 105 ? 8.607 -1.009 1.031 1.00 61.97 105 VAL A N 1
ATOM 860 C CA . VAL A 1 105 ? 10.008 -0.923 0.660 1.00 61.97 105 VAL A CA 1
ATOM 861 C C . VAL A 1 105 ? 10.118 -1.427 -0.773 1.00 61.97 105 VAL A C 1
ATOM 863 O O . VAL A 1 105 ? 9.750 -2.564 -1.058 1.00 61.97 105 VAL A O 1
ATOM 866 N N . ALA A 1 106 ? 10.605 -0.592 -1.686 1.00 62.25 106 ALA A N 1
ATOM 867 C CA . ALA A 1 106 ? 10.949 -1.049 -3.026 1.00 62.25 106 ALA A CA 1
ATOM 868 C C . ALA A 1 106 ? 12.117 -2.047 -2.951 1.00 62.25 106 ALA A C 1
ATOM 870 O O . ALA A 1 106 ? 13.104 -1.800 -2.252 1.00 62.25 106 ALA A O 1
ATOM 871 N N . THR A 1 107 ? 12.023 -3.163 -3.673 1.00 61.88 107 THR A N 1
ATOM 872 C CA . THR A 1 107 ? 13.121 -4.126 -3.809 1.00 61.88 107 THR A CA 1
ATOM 873 C C . THR A 1 107 ? 13.670 -4.097 -5.229 1.00 61.88 107 THR A C 1
ATOM 875 O O . THR A 1 107 ? 13.026 -4.541 -6.179 1.00 61.88 107 THR A O 1
ATOM 878 N N . GLY A 1 108 ? 14.883 -3.555 -5.381 1.00 58.72 108 GLY A N 1
ATOM 879 C CA . GLY A 1 108 ? 15.598 -3.494 -6.659 1.00 58.72 108 GLY A CA 1
ATOM 880 C C . GLY A 1 108 ? 16.229 -2.125 -6.955 1.00 58.72 108 GLY A C 1
ATOM 881 O O . GLY A 1 108 ? 16.185 -1.235 -6.108 1.00 58.72 108 GLY A O 1
ATOM 882 N N . PRO A 1 109 ? 16.814 -1.934 -8.156 1.00 49.16 109 PRO A N 1
ATOM 883 C CA . PRO A 1 109 ? 17.473 -0.694 -8.597 1.00 49.16 109 PRO A CA 1
ATOM 884 C C . PRO A 1 109 ? 16.486 0.442 -8.939 1.00 49.16 109 PRO A C 1
ATOM 886 O O . PRO A 1 109 ? 16.708 1.212 -9.866 1.00 49.16 109 PRO A O 1
ATOM 889 N N . ILE A 1 110 ? 15.366 0.531 -8.225 1.00 54.94 110 ILE A N 1
ATOM 890 C CA . ILE A 1 110 ? 14.337 1.541 -8.453 1.00 54.94 110 ILE A CA 1
ATOM 891 C C . ILE A 1 110 ? 14.623 2.710 -7.511 1.00 54.94 110 ILE A C 1
ATOM 893 O O . ILE A 1 110 ? 14.442 2.593 -6.300 1.00 54.94 110 ILE A O 1
ATOM 897 N N . THR A 1 111 ? 15.067 3.845 -8.051 1.00 49.56 111 THR A N 1
ATOM 898 C CA . THR A 1 111 ? 15.069 5.131 -7.338 1.00 49.56 111 THR A CA 1
ATOM 899 C C . THR A 1 111 ? 13.627 5.598 -7.212 1.00 49.56 111 THR A C 1
ATOM 901 O O . THR A 1 111 ? 13.104 6.316 -8.056 1.00 49.56 111 THR A O 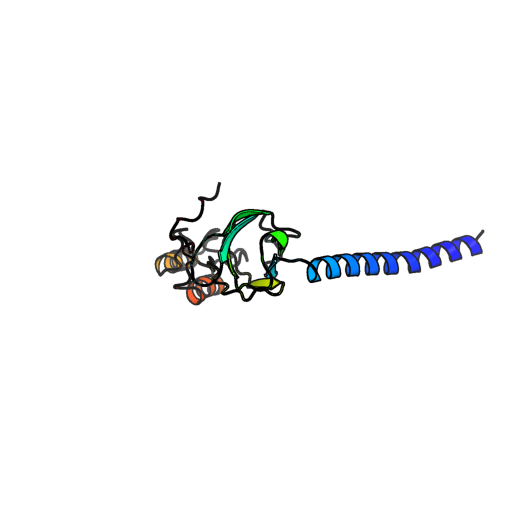1
ATOM 904 N N . SER A 1 112 ? 12.950 5.106 -6.184 1.00 44.06 112 SER A N 1
ATOM 905 C CA . SER A 1 112 ? 11.536 5.355 -5.964 1.00 44.06 112 SER A CA 1
ATOM 906 C C . SER A 1 112 ? 11.343 6.649 -5.173 1.00 44.06 112 SER A C 1
ATOM 908 O O . SER A 1 112 ? 11.687 6.699 -3.989 1.00 44.06 112 SER A O 1
ATOM 910 N N . GLY A 1 113 ? 10.724 7.666 -5.773 1.00 42.94 113 GLY A N 1
ATOM 911 C CA . GLY A 1 113 ? 9.879 8.560 -4.985 1.00 42.94 113 GLY A CA 1
ATOM 912 C C . GLY A 1 113 ? 8.652 7.753 -4.586 1.00 42.94 113 GLY A C 1
ATOM 913 O O . GLY A 1 113 ? 7.729 7.584 -5.374 1.00 42.94 113 GLY A O 1
ATOM 914 N N . MET A 1 114 ? 8.713 7.127 -3.412 1.00 42.34 114 MET A N 1
ATOM 915 C CA . MET A 1 114 ? 7.573 6.409 -2.853 1.00 42.34 114 MET A CA 1
ATOM 916 C C . MET A 1 114 ? 6.656 7.430 -2.197 1.00 42.34 114 MET A C 1
ATOM 918 O O . MET A 1 114 ? 6.724 7.639 -0.988 1.00 42.34 114 MET A O 1
ATOM 922 N N . GLU A 1 115 ? 5.800 8.065 -2.985 1.00 40.16 115 GLU A N 1
ATOM 923 C CA . GLU A 1 115 ? 4.599 8.671 -2.428 1.00 40.16 115 GLU A CA 1
ATOM 924 C C . GLU A 1 115 ? 3.551 7.575 -2.340 1.00 40.16 115 GLU A C 1
ATOM 926 O O . GLU A 1 115 ? 2.787 7.292 -3.264 1.00 40.16 115 GLU A O 1
ATOM 931 N N . TYR A 1 116 ? 3.570 6.890 -1.200 1.00 45.66 116 TYR A N 1
ATOM 932 C CA . TYR A 1 116 ? 2.397 6.139 -0.817 1.00 45.66 116 TYR A CA 1
ATOM 933 C C . TYR A 1 116 ? 1.264 7.125 -0.598 1.00 45.66 116 TYR A C 1
ATOM 935 O O . TYR A 1 116 ? 1.453 8.091 0.149 1.00 45.66 116 TYR A O 1
ATOM 943 N N . PRO A 1 117 ? 0.050 6.826 -1.083 1.00 41.69 117 PRO A N 1
ATOM 944 C CA . PRO A 1 117 ? -1.090 7.135 -0.258 1.00 41.69 117 PRO A CA 1
ATOM 945 C C . PRO A 1 117 ? -0.869 6.277 0.974 1.00 41.69 117 PRO A C 1
ATOM 947 O O . PRO A 1 117 ? -1.197 5.087 0.995 1.00 41.69 117 PRO A O 1
ATOM 950 N N . ILE A 1 118 ? -0.227 6.844 1.989 1.00 44.50 118 ILE A N 1
ATOM 951 C CA . ILE A 1 118 ? -0.394 6.327 3.325 1.00 44.50 118 ILE A CA 1
ATOM 952 C C . ILE A 1 118 ? -1.882 6.525 3.547 1.00 44.50 118 ILE A C 1
ATOM 954 O O . ILE A 1 118 ? -2.303 7.609 3.894 1.00 44.50 118 ILE A O 1
ATOM 958 N N . MET A 1 119 ? -2.702 5.522 3.235 1.00 52.09 119 MET A N 1
ATOM 959 C CA . MET A 1 119 ? -4.141 5.632 3.461 1.00 52.09 119 MET A CA 1
ATOM 960 C C . MET A 1 119 ? -4.452 5.520 4.943 1.00 52.09 119 MET A C 1
ATOM 962 O O . MET A 1 119 ? -5.616 5.507 5.302 1.00 52.09 119 MET A O 1
ATOM 966 N N . LEU A 1 120 ? -3.429 5.375 5.795 1.00 56.38 120 LEU A N 1
ATOM 967 C CA . LEU A 1 120 ? -3.549 5.226 7.229 1.00 56.38 120 LEU A CA 1
ATOM 968 C C . LEU A 1 120 ? -4.187 6.460 7.853 1.00 56.38 120 LEU A C 1
ATOM 970 O O . LEU A 1 120 ? -3.496 7.371 8.297 1.00 56.38 120 LEU A O 1
ATOM 974 N N . GLY A 1 121 ? -5.509 6.437 7.900 1.00 62.34 121 GLY A N 1
ATOM 975 C CA . GLY A 1 121 ? -6.298 7.558 8.358 1.00 62.34 121 GLY A CA 1
ATOM 976 C C . GLY A 1 121 ? -7.101 8.264 7.283 1.00 62.34 121 GLY A C 1
ATOM 977 O O . GLY A 1 121 ? -7.660 9.275 7.634 1.00 62.34 121 GLY A O 1
ATOM 978 N N . ASP A 1 122 ? -7.211 7.766 6.047 1.00 75.06 122 ASP A N 1
ATOM 979 C CA . ASP A 1 122 ? -8.275 8.182 5.113 1.00 75.06 122 ASP A CA 1
ATOM 980 C C . ASP A 1 122 ? -9.492 7.293 5.406 1.00 75.06 122 ASP A C 1
ATOM 982 O O . ASP A 1 122 ? -9.649 6.184 4.877 1.00 75.06 122 ASP A O 1
ATOM 986 N N . LEU A 1 123 ? -10.275 7.706 6.396 1.00 78.31 123 LEU A N 1
ATOM 987 C CA . LEU A 1 123 ? -11.382 6.940 6.962 1.00 78.31 123 LEU A CA 1
ATOM 988 C C . LEU A 1 123 ? -12.686 7.178 6.203 1.00 78.31 123 LEU A C 1
ATOM 990 O O . LEU A 1 123 ? -13.581 6.325 6.249 1.00 78.31 123 LEU A O 1
ATOM 994 N N . ASN A 1 124 ? -12.791 8.300 5.495 1.00 79.25 124 ASN A N 1
ATOM 995 C CA . ASN A 1 124 ? -13.943 8.655 4.669 1.00 79.25 124 ASN A CA 1
ATOM 996 C C . ASN A 1 124 ? -13.777 8.245 3.180 1.00 79.25 124 ASN A C 1
ATOM 998 O O . ASN A 1 124 ? -14.767 8.228 2.447 1.00 79.25 124 ASN A O 1
ATOM 1002 N N . ASN A 1 125 ? -12.592 7.774 2.770 1.00 73.00 125 ASN A N 1
ATOM 1003 C CA . ASN A 1 125 ? -12.207 7.382 1.406 1.00 73.00 125 ASN A CA 1
ATOM 1004 C C . ASN A 1 125 ? -12.253 8.530 0.385 1.00 73.00 125 ASN A C 1
ATOM 1006 O O . ASN A 1 125 ? -12.545 8.287 -0.794 1.00 73.00 125 ASN A O 1
ATOM 1010 N N . ASP A 1 126 ? -11.976 9.762 0.806 1.00 73.25 126 ASP A N 1
ATOM 1011 C CA . ASP A 1 126 ? -11.888 10.919 -0.092 1.00 73.25 126 ASP A CA 1
ATOM 1012 C C . ASP A 1 126 ? -10.492 11.095 -0.726 1.00 73.25 126 ASP A C 1
ATOM 1014 O O . ASP A 1 126 ? -10.312 11.925 -1.622 1.00 73.25 126 ASP A O 1
ATOM 1018 N N . ASN A 1 127 ? -9.549 10.206 -0.386 1.00 66.75 127 ASN A N 1
ATOM 1019 C CA . ASN A 1 127 ? -8.145 10.196 -0.810 1.00 66.75 127 ASN A CA 1
ATOM 1020 C C . ASN A 1 127 ? -7.286 11.307 -0.198 1.00 66.75 127 ASN A C 1
ATOM 1022 O O . ASN A 1 127 ? -6.151 11.509 -0.645 1.00 66.75 127 ASN A O 1
ATOM 1026 N N . ALA A 1 128 ? -7.788 11.991 0.821 1.00 71.44 128 ALA A N 1
ATOM 1027 C CA . ALA A 1 128 ? -7.035 12.876 1.682 1.00 71.44 128 ALA A CA 1
ATOM 1028 C C . ALA A 1 128 ? -7.076 12.335 3.116 1.00 71.44 128 ALA A C 1
ATOM 1030 O O . ALA A 1 128 ? -8.039 11.717 3.539 1.00 71.44 128 ALA A O 1
ATOM 1031 N N . ILE A 1 129 ? -5.996 12.549 3.867 1.00 73.25 129 ILE A N 1
ATOM 1032 C CA . ILE A 1 129 ? -6.044 12.432 5.325 1.00 73.25 129 ILE A CA 1
ATOM 1033 C C . ILE A 1 129 ? -6.170 13.836 5.873 1.00 73.25 129 ILE A C 1
ATOM 1035 O O . ILE A 1 129 ? -5.196 14.604 5.910 1.00 73.25 129 ILE A O 1
ATOM 1039 N N . ASP A 1 130 ? -7.372 14.181 6.298 1.00 79.88 130 ASP A N 1
ATOM 1040 C CA . ASP A 1 130 ? -7.728 15.532 6.681 1.00 79.88 130 ASP A CA 1
ATOM 1041 C C . ASP A 1 130 ? -8.316 15.585 8.111 1.00 79.88 130 ASP A C 1
ATOM 1043 O O . ASP A 1 130 ? -8.329 14.594 8.853 1.00 79.88 130 ASP A O 1
ATOM 1047 N N . PRO A 1 131 ? -8.697 16.772 8.615 1.00 86.31 131 PRO A N 1
ATOM 1048 C CA . PRO A 1 131 ? -9.304 16.876 9.937 1.00 86.31 131 PRO A CA 1
ATOM 1049 C C . PRO A 1 131 ? -10.604 16.071 10.114 1.00 86.31 131 PRO A C 1
ATOM 1051 O O . PRO A 1 131 ? -10.932 15.743 11.253 1.00 86.31 131 PRO A O 1
ATOM 1054 N N . GLN A 1 132 ? -11.348 15.754 9.048 1.00 87.12 132 GLN A N 1
ATOM 1055 C CA . GLN A 1 132 ? -12.571 14.951 9.122 1.00 87.12 132 GLN A CA 1
ATOM 1056 C C . GLN A 1 132 ? -12.272 13.511 9.517 1.00 87.12 132 GLN A C 1
ATOM 1058 O O . GLN A 1 132 ? -12.993 12.949 10.342 1.00 87.12 132 GLN A O 1
ATOM 1063 N N . ASP A 1 133 ? -11.178 12.933 9.032 1.00 84.19 133 ASP A N 1
ATOM 1064 C CA . ASP A 1 133 ? -10.795 11.580 9.427 1.00 84.19 133 ASP A CA 1
ATOM 1065 C C . ASP A 1 133 ? -10.462 11.478 10.912 1.00 84.19 133 ASP A C 1
ATOM 1067 O O . ASP A 1 133 ? -10.815 10.511 11.590 1.00 84.19 133 ASP A O 1
ATOM 1071 N N . LYS A 1 134 ? -9.837 12.519 11.469 1.00 87.62 134 LYS A N 1
ATOM 1072 C CA . LYS A 1 134 ? -9.582 12.586 12.914 1.00 87.62 134 LYS A CA 1
ATOM 1073 C C . LYS A 1 134 ? -10.876 12.586 13.711 1.00 87.62 134 LYS A C 1
ATOM 1075 O O . LYS A 1 134 ? -10.947 11.917 14.740 1.00 87.62 134 LYS A O 1
ATOM 1080 N N . LEU A 1 135 ? -11.897 13.301 13.233 1.00 89.81 135 LEU A N 1
ATOM 1081 C CA . LEU A 1 135 ? -13.200 13.349 13.894 1.00 89.81 135 LEU A CA 1
ATOM 1082 C C . LEU A 1 135 ? -13.853 11.966 13.951 1.00 89.81 135 LEU A C 1
ATOM 1084 O O . LEU A 1 135 ? -14.438 11.636 14.980 1.00 89.81 135 LEU A O 1
ATOM 1088 N N . VAL A 1 136 ? -13.687 11.134 12.916 1.00 89.38 136 VAL A N 1
ATOM 1089 C CA . VAL A 1 136 ? -14.188 9.747 12.912 1.00 89.38 136 VAL A CA 1
ATOM 1090 C C . VAL A 1 136 ? -13.581 8.936 14.064 1.00 89.38 136 VAL A C 1
ATOM 1092 O O . VAL A 1 136 ? -14.301 8.210 14.754 1.00 89.38 136 VAL A O 1
ATOM 1095 N N . VAL A 1 137 ? -12.275 9.079 14.320 1.00 89.44 137 VAL A N 1
ATOM 1096 C CA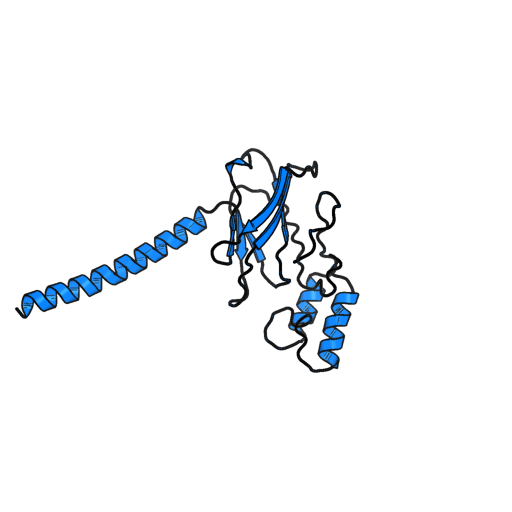 . VAL A 1 137 ? -11.608 8.398 15.446 1.00 89.44 137 VAL A CA 1
ATOM 1097 C C . VAL A 1 137 ? -12.017 9.000 16.788 1.00 89.44 137 VAL A C 1
ATOM 1099 O O . VAL A 1 137 ? -12.352 8.260 17.712 1.00 89.44 137 VAL A O 1
ATOM 1102 N N . GLU A 1 138 ? -12.046 10.329 16.911 1.00 92.06 138 GLU A N 1
ATOM 1103 C CA . GLU A 1 138 ? -12.442 11.003 18.155 1.00 92.06 138 GLU A CA 1
ATOM 1104 C C . GLU A 1 138 ? -13.870 10.659 18.575 1.00 92.06 138 GLU A C 1
ATOM 1106 O O . GLU A 1 138 ? -14.144 10.484 19.764 1.00 92.06 138 GLU A O 1
ATOM 1111 N N . GLU A 1 139 ? -14.791 10.576 17.620 1.00 90.56 139 GLU A N 1
ATOM 1112 C CA . GLU A 1 139 ? -16.173 10.197 17.883 1.00 90.56 139 GLU A CA 1
ATOM 1113 C C . GLU A 1 139 ? -16.263 8.740 18.341 1.00 90.56 139 GLU A C 1
ATOM 1115 O O . GLU A 1 139 ? -16.889 8.460 19.364 1.00 90.56 139 GLU A O 1
ATOM 1120 N N . ALA A 1 140 ? -15.554 7.824 17.676 1.00 90.88 140 ALA A N 1
ATOM 1121 C CA . ALA A 1 140 ? -15.490 6.424 18.091 1.00 90.88 140 ALA A CA 1
ATOM 1122 C C . ALA A 1 140 ? -14.896 6.255 19.506 1.00 90.88 140 ALA A C 1
ATOM 1124 O O . ALA A 1 140 ? -15.444 5.502 20.316 1.00 90.88 140 ALA A O 1
ATOM 1125 N N . MET A 1 141 ? -13.847 7.014 19.848 1.00 90.94 141 MET A N 1
ATOM 1126 C CA . MET A 1 141 ? -13.269 7.040 21.200 1.00 90.94 141 MET A CA 1
ATOM 1127 C C . MET A 1 141 ? -14.261 7.561 22.251 1.00 90.94 141 MET A C 1
ATOM 1129 O O . MET A 1 141 ? -14.307 7.036 23.363 1.00 90.94 141 MET A O 1
ATOM 1133 N N . LYS A 1 142 ? -15.064 8.583 21.918 1.00 90.06 142 LYS A N 1
ATOM 1134 C CA . LYS A 1 142 ? -16.070 9.168 22.827 1.00 90.06 142 LYS A CA 1
ATOM 1135 C C . LYS A 1 142 ? -17.259 8.239 23.062 1.00 90.06 142 LYS A C 1
ATOM 1137 O O . LYS A 1 142 ? -17.753 8.167 24.184 1.00 90.06 142 LYS A O 1
ATOM 1142 N N . VAL A 1 143 ? -17.724 7.548 22.020 1.00 86.00 143 VAL A N 1
ATOM 1143 C CA . VAL A 1 143 ? -18.865 6.618 22.098 1.00 86.00 143 VAL A CA 1
ATOM 1144 C C . VAL A 1 143 ? -18.501 5.345 22.872 1.00 86.00 143 VAL A C 1
ATOM 1146 O O . VAL A 1 143 ? -19.378 4.726 23.472 1.00 86.00 143 VAL A O 1
ATOM 1149 N N . GLY A 1 144 ? -17.217 4.973 22.921 1.00 69.88 144 GLY A N 1
ATOM 1150 C CA . GLY A 1 144 ? -16.740 3.853 23.739 1.00 69.88 144 GLY A CA 1
ATOM 1151 C C . GLY A 1 144 ? -17.138 2.477 23.195 1.00 69.88 144 GLY A C 1
ATOM 1152 O O . GLY A 1 144 ? -17.328 1.539 23.967 1.00 69.88 144 GLY A O 1
ATOM 1153 N N . GLY A 1 145 ? -17.278 2.352 21.872 1.00 69.06 145 GLY A N 1
ATOM 1154 C CA . GLY A 1 145 ? -17.643 1.116 21.180 1.00 69.06 145 GLY A CA 1
ATOM 1155 C C . GLY A 1 145 ? -16.689 0.780 20.035 1.00 69.06 145 GLY A C 1
ATOM 1156 O O . GLY A 1 145 ? -15.965 1.638 19.535 1.00 69.06 145 GLY A O 1
ATOM 1157 N N . TYR A 1 146 ? -16.698 -0.483 19.604 1.00 80.00 146 TYR A N 1
ATOM 1158 C CA . TYR A 1 146 ? -15.899 -0.924 18.463 1.00 80.00 146 TYR A CA 1
ATOM 1159 C C . TYR A 1 146 ? -16.381 -0.263 17.166 1.00 80.00 146 TYR A C 1
ATOM 1161 O O . TYR A 1 146 ? -17.530 -0.452 16.762 1.00 80.00 146 TYR A O 1
ATOM 1169 N N . SER A 1 147 ? -15.491 0.454 16.481 1.00 84.19 147 SER A N 1
ATOM 1170 C CA . SER A 1 147 ? -15.731 0.973 15.136 1.00 84.19 147 SER A CA 1
ATOM 1171 C C . SER A 1 147 ? -14.700 0.389 14.184 1.00 84.19 147 SER A C 1
ATOM 1173 O O . SER A 1 147 ? -13.520 0.715 14.251 1.00 84.19 147 SER A O 1
ATOM 1175 N N . LYS A 1 148 ? -15.150 -0.466 13.259 1.00 79.31 148 LYS A N 1
ATOM 1176 C CA . LYS A 1 148 ? -14.260 -1.129 12.295 1.00 79.31 148 LYS A CA 1
ATOM 1177 C C . LYS A 1 148 ? -13.510 -0.130 11.411 1.00 79.31 148 LYS A C 1
ATOM 1179 O O . LYS A 1 148 ? -12.404 -0.442 10.977 1.00 79.31 148 LYS A O 1
ATOM 1184 N N . SER A 1 149 ? -14.110 1.019 11.097 1.00 77.44 149 SER A N 1
ATOM 1185 C CA . SER A 1 149 ? -13.452 2.064 10.309 1.00 77.44 149 SER A CA 1
ATOM 1186 C C . SER A 1 149 ? -12.435 2.846 11.138 1.00 77.44 149 SER A C 1
ATOM 1188 O O . SER A 1 149 ? -11.370 3.139 10.616 1.00 77.44 149 SER A O 1
ATOM 1190 N N . ALA A 1 150 ? -12.719 3.121 12.415 1.00 84.94 150 ALA A N 1
ATOM 1191 C CA . ALA A 1 150 ? -11.834 3.899 13.288 1.00 84.94 150 ALA A CA 1
ATOM 1192 C C . ALA A 1 150 ? -10.745 3.076 14.006 1.00 84.94 150 ALA A C 1
ATOM 1194 O O . ALA A 1 150 ? -9.801 3.656 14.521 1.00 84.94 150 ALA A O 1
ATOM 1195 N N . ASP A 1 151 ? -10.874 1.749 14.036 1.00 83.56 151 ASP A N 1
ATOM 1196 C CA . ASP A 1 151 ? -9.859 0.781 14.483 1.00 83.56 151 ASP A CA 1
ATOM 1197 C C . ASP A 1 151 ? -8.795 0.633 13.380 1.00 83.56 151 ASP A C 1
ATOM 1199 O O . ASP A 1 151 ? -8.838 -0.277 12.543 1.00 83.56 151 ASP A O 1
ATOM 1203 N N . VAL A 1 152 ? -7.920 1.628 13.278 1.00 79.38 152 VAL A N 1
ATOM 1204 C CA . VAL A 1 152 ? -6.924 1.808 12.215 1.00 79.38 152 VAL A CA 1
ATOM 1205 C C . VAL A 1 152 ? -5.817 0.762 12.323 1.00 79.38 152 VAL A C 1
ATOM 1207 O O . VAL A 1 152 ? -5.378 0.226 11.298 1.00 79.38 152 VAL A O 1
ATOM 1210 N N . ASP A 1 153 ? -5.381 0.438 13.541 1.00 76.75 153 ASP A N 1
ATOM 1211 C CA . ASP A 1 153 ? -4.352 -0.582 13.776 1.00 76.75 153 ASP A CA 1
ATOM 1212 C C . ASP A 1 153 ? -4.904 -2.020 13.843 1.00 76.75 153 ASP A C 1
ATOM 1214 O O . ASP A 1 153 ? -4.142 -2.981 13.666 1.00 76.75 153 ASP A O 1
ATOM 1218 N N . LYS A 1 154 ? -6.233 -2.171 13.939 1.00 74.25 154 LYS A N 1
ATOM 1219 C CA . LYS A 1 154 ? -6.962 -3.448 13.930 1.00 74.25 154 LYS A CA 1
ATOM 1220 C C . LYS A 1 154 ? -6.684 -4.297 15.170 1.00 74.25 154 LYS A C 1
ATOM 1222 O O . LYS A 1 154 ? -6.716 -5.534 15.084 1.00 74.25 154 LYS A O 1
ATOM 1227 N N . ASP A 1 155 ? -6.415 -3.655 16.306 1.00 77.56 155 ASP A N 1
ATOM 1228 C CA . ASP A 1 155 ? -6.233 -4.312 17.602 1.00 77.56 155 ASP A CA 1
ATOM 1229 C C . ASP A 1 155 ? -7.565 -4.686 18.285 1.00 77.56 155 ASP A C 1
ATOM 1231 O O . ASP A 1 155 ? -7.581 -5.472 19.239 1.00 77.56 155 ASP A O 1
ATOM 1235 N N . GLY A 1 156 ? -8.690 -4.223 17.727 1.00 82.50 156 GLY A N 1
ATOM 1236 C CA . GLY A 1 156 ? -10.033 -4.486 18.242 1.00 82.50 156 GLY A CA 1
ATOM 1237 C C . GLY A 1 156 ? -10.548 -3.412 19.2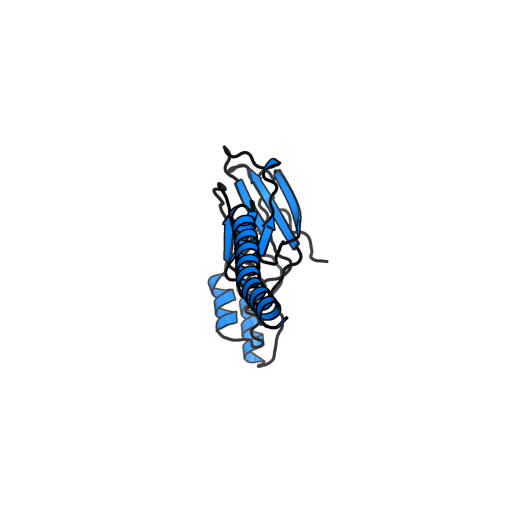01 1.00 82.50 156 GLY A C 1
ATOM 1238 O O . GLY A 1 156 ? -11.667 -3.540 19.701 1.00 82.50 156 GLY A O 1
ATOM 1239 N N . ASN A 1 157 ? -9.772 -2.360 19.435 1.00 85.75 157 ASN A N 1
ATOM 1240 C CA . ASN A 1 157 ? -10.118 -1.180 20.208 1.00 85.75 157 ASN A CA 1
ATOM 1241 C C . ASN A 1 157 ? -9.915 0.067 19.342 1.00 85.75 157 ASN A C 1
ATOM 1243 O O . ASN A 1 157 ? -9.274 0.029 18.305 1.00 85.75 157 ASN A O 1
ATOM 1247 N N . VAL A 1 158 ? -10.512 1.182 19.758 1.00 88.25 158 VAL A N 1
ATOM 1248 C CA . VAL A 1 158 ? -10.250 2.484 19.138 1.00 88.25 158 VAL A CA 1
ATOM 1249 C C . VAL A 1 158 ? -9.686 3.393 20.212 1.00 88.25 158 VAL A C 1
ATOM 1251 O O . VAL A 1 158 ? -10.340 3.631 21.232 1.00 88.25 158 VAL A O 1
ATOM 1254 N N . GLY A 1 159 ? -8.468 3.884 20.013 1.00 89.25 159 GLY A N 1
ATOM 1255 C CA . GLY A 1 159 ? -7.748 4.622 21.038 1.00 89.25 159 GLY A CA 1
ATOM 1256 C C . GLY A 1 159 ? -6.727 5.623 20.514 1.00 89.25 159 GLY A C 1
ATOM 1257 O O . GLY A 1 159 ? -6.734 6.067 19.369 1.00 89.25 159 GLY A O 1
ATOM 1258 N N . ILE A 1 160 ? -5.823 6.007 21.417 1.00 88.12 160 ILE A N 1
ATOM 1259 C CA . ILE A 1 160 ? -4.787 7.014 21.147 1.00 88.12 160 ILE A CA 1
ATOM 1260 C C . ILE A 1 160 ? -3.845 6.554 20.029 1.00 88.12 160 ILE A C 1
ATOM 1262 O O . ILE A 1 160 ? -3.316 7.396 19.303 1.00 88.12 160 ILE A O 1
ATOM 1266 N N . ILE A 1 161 ? -3.633 5.243 19.883 1.00 83.25 161 ILE A N 1
ATOM 1267 C CA . ILE A 1 161 ? -2.806 4.693 18.809 1.00 83.25 161 ILE A CA 1
ATOM 1268 C C . ILE A 1 161 ? -3.467 4.991 17.463 1.00 83.25 161 ILE A C 1
ATOM 1270 O O . ILE A 1 161 ? -2.838 5.663 16.650 1.00 83.25 161 ILE A O 1
ATOM 1274 N N . ASP A 1 162 ? -4.741 4.640 17.268 1.00 84.56 162 ASP A N 1
ATOM 1275 C CA . ASP A 1 162 ? -5.488 4.956 16.042 1.00 84.56 162 ASP A CA 1
ATOM 1276 C C . ASP A 1 162 ? -5.466 6.448 15.724 1.00 84.56 162 ASP A C 1
ATOM 1278 O O . ASP A 1 162 ? -5.122 6.853 14.614 1.00 84.56 162 ASP A O 1
ATOM 1282 N N . TYR A 1 163 ? -5.733 7.285 16.729 1.00 86.44 163 TYR A N 1
ATOM 1283 C CA . TYR A 1 163 ? -5.712 8.739 16.571 1.00 86.44 163 TYR A CA 1
ATOM 1284 C C . TYR A 1 163 ? -4.335 9.269 16.145 1.00 86.44 163 TYR A C 1
ATOM 1286 O O . TYR A 1 163 ? -4.224 10.164 15.299 1.00 86.44 163 TYR A O 1
ATOM 1294 N N . SER A 1 164 ? -3.267 8.712 16.722 1.00 82.56 164 SER A N 1
ATOM 1295 C CA . SER A 1 164 ? -1.888 9.076 16.388 1.00 82.56 164 SER A CA 1
ATOM 1296 C C . SER A 1 164 ? -1.528 8.632 14.976 1.00 82.56 164 SER A C 1
ATOM 1298 O O . SER A 1 164 ? -0.847 9.368 14.267 1.00 82.56 164 SER A O 1
ATOM 1300 N N . LEU A 1 165 ? -2.014 7.467 14.546 1.00 77.31 165 LEU A N 1
ATOM 1301 C CA . LEU A 1 165 ? -1.816 6.953 13.195 1.00 77.31 165 LEU A CA 1
ATOM 1302 C C . LEU A 1 165 ? -2.490 7.844 12.144 1.00 77.31 165 LEU A C 1
ATOM 1304 O O . LEU A 1 165 ? -1.857 8.136 11.134 1.00 77.31 165 LEU A O 1
ATOM 1308 N N . VAL A 1 166 ? -3.698 8.358 12.398 1.00 78.94 166 VAL A N 1
ATOM 1309 C CA . VAL A 1 166 ? -4.330 9.359 11.512 1.00 78.94 166 VAL A CA 1
ATOM 1310 C C . VAL A 1 166 ? -3.576 10.694 11.556 1.00 78.94 166 VAL A C 1
ATOM 1312 O O . VAL A 1 166 ? -3.320 11.316 10.531 1.00 78.94 166 VAL A O 1
ATOM 1315 N N . THR A 1 167 ? -3.158 11.142 12.743 1.00 79.88 167 THR A N 1
ATOM 1316 C CA . THR A 1 167 ? -2.486 12.442 12.911 1.00 79.88 167 THR A CA 1
ATOM 1317 C C . THR A 1 167 ? -1.102 12.504 12.275 1.00 79.88 167 THR A C 1
ATOM 1319 O O . THR A 1 167 ? -0.780 13.510 11.648 1.00 79.88 167 THR A O 1
ATOM 1322 N N . LEU A 1 168 ? -0.290 11.456 12.417 1.00 69.38 168 LEU A N 1
ATOM 1323 C CA . LEU A 1 168 ? 1.051 11.393 11.826 1.00 69.38 168 LEU A CA 1
ATOM 1324 C C . LEU A 1 168 ? 1.020 11.428 10.297 1.00 69.38 168 LEU A C 1
ATOM 1326 O O . LEU A 1 168 ? 2.002 11.840 9.687 1.00 69.38 168 LEU A O 1
ATOM 1330 N N . ASN A 1 169 ? -0.098 11.018 9.699 1.00 64.56 169 ASN A N 1
ATOM 1331 C CA . ASN A 1 169 ? -0.276 10.971 8.255 1.00 64.56 169 ASN A CA 1
ATOM 1332 C C . ASN A 1 169 ? -1.185 12.087 7.733 1.00 64.56 169 ASN A C 1
ATOM 1334 O O . ASN A 1 169 ? -1.555 12.066 6.567 1.00 64.56 169 ASN A O 1
ATOM 1338 N N . GLN A 1 170 ? -1.535 13.080 8.554 1.00 66.44 170 GLN A N 1
ATOM 1339 C CA . GLN A 1 170 ? -2.351 14.203 8.102 1.00 66.44 170 GLN A CA 1
ATOM 1340 C C . GLN A 1 170 ? -1.660 14.968 6.965 1.00 66.44 170 GLN A C 1
ATOM 1342 O O . GLN A 1 170 ? -0.484 15.318 7.061 1.00 66.44 170 GLN A O 1
ATOM 1347 N N . GLY A 1 171 ? -2.409 15.256 5.900 1.00 55.91 171 GLY A N 1
ATOM 1348 C CA . GLY A 1 171 ? -1.884 15.855 4.673 1.00 55.91 171 GLY A CA 1
ATOM 1349 C C . GLY A 1 171 ? -1.196 14.852 3.746 1.00 55.91 171 GLY A C 1
ATOM 1350 O O . GLY A 1 171 ? -0.834 15.222 2.632 1.00 55.91 171 GLY A O 1
ATOM 1351 N N . ALA A 1 172 ? -1.051 13.590 4.161 1.00 55.88 172 ALA A N 1
ATOM 1352 C CA . ALA A 1 172 ? -0.781 12.511 3.231 1.00 55.88 172 ALA A CA 1
ATOM 1353 C C . ALA A 1 172 ? -2.081 12.180 2.493 1.00 55.88 172 ALA A C 1
ATOM 1355 O O . ALA A 1 172 ? -3.127 11.942 3.084 1.00 55.88 172 ALA A O 1
ATOM 1356 N N . GLY A 1 173 ? -2.010 12.184 1.176 1.00 54.56 173 GLY A N 1
ATOM 1357 C CA . GLY A 1 173 ? -3.073 11.762 0.283 1.00 54.56 173 GLY A CA 1
ATOM 1358 C C . GLY A 1 173 ? -2.405 11.561 -1.057 1.00 54.56 173 GLY A C 1
ATOM 1359 O O . GLY A 1 173 ? -1.716 12.467 -1.523 1.00 54.56 173 GLY A O 1
ATOM 1360 N N . ALA A 1 174 ? -2.507 10.370 -1.647 1.00 57.22 174 ALA A N 1
ATOM 1361 C CA . ALA A 1 174 ? -1.993 10.222 -3.003 1.00 57.22 174 ALA A CA 1
ATOM 1362 C C . ALA A 1 174 ? -3.113 10.490 -3.982 1.00 57.22 174 ALA A C 1
ATOM 1364 O O . ALA A 1 174 ? -3.987 9.650 -4.216 1.00 57.22 174 ALA A O 1
ATOM 1365 N N . SER A 1 175 ? -3.012 11.645 -4.614 1.00 63.41 175 SER A N 1
ATOM 1366 C CA . SER A 1 175 ? -3.499 11.808 -5.970 1.00 63.41 175 SER A CA 1
ATOM 1367 C C . SER A 1 175 ? -2.760 10.817 -6.867 1.00 63.41 175 SER A C 1
ATOM 1369 O O . SER A 1 175 ? -1.565 10.568 -6.682 1.00 63.41 175 SER A O 1
ATOM 1371 N N . ARG A 1 176 ? -3.452 10.229 -7.846 1.00 71.06 176 ARG A N 1
ATOM 1372 C CA . ARG A 1 176 ? -2.725 9.554 -8.923 1.00 71.06 176 ARG A CA 1
ATOM 1373 C C . ARG A 1 176 ? -1.869 10.598 -9.652 1.00 71.06 176 ARG A C 1
ATOM 1375 O O . ARG A 1 176 ? -2.318 11.738 -9.791 1.00 71.06 176 ARG A O 1
ATOM 1382 N N . PRO A 1 177 ? -0.681 10.227 -10.152 1.00 71.56 177 PRO A N 1
ATOM 1383 C CA . PRO A 1 177 ? 0.192 11.161 -10.863 1.00 71.56 177 PRO A CA 1
ATOM 1384 C C . PRO A 1 177 ? -0.429 11.706 -12.159 1.00 71.56 177 PRO A C 1
ATOM 1386 O O . PRO A 1 177 ? -0.002 12.735 -12.651 1.00 71.56 177 PRO A O 1
ATOM 1389 N N . ASP A 1 178 ? -1.453 11.052 -12.714 1.00 76.19 178 ASP A N 1
ATOM 1390 C CA . ASP A 1 178 ? -2.205 11.537 -13.879 1.00 76.19 178 ASP A CA 1
ATOM 1391 C C . ASP A 1 178 ? -3.417 12.415 -13.519 1.00 76.19 178 ASP A C 1
ATOM 1393 O O . ASP A 1 178 ? -4.195 12.781 -14.401 1.00 76.19 178 ASP A O 1
ATOM 1397 N N . GLY A 1 179 ? -3.631 12.717 -12.234 1.00 73.69 179 GLY A N 1
ATOM 1398 C CA . GLY A 1 179 ? -4.787 13.477 -11.751 1.00 73.69 179 GLY A CA 1
ATOM 1399 C C . GLY A 1 179 ? -6.127 12.741 -11.868 1.00 73.69 179 GLY A C 1
ATOM 1400 O O . GLY A 1 179 ? -7.174 13.325 -11.585 1.00 73.69 179 GLY A O 1
ATOM 1401 N N . VAL A 1 180 ? -6.125 11.468 -12.275 1.00 79.00 180 VAL A N 1
ATOM 1402 C CA . VAL A 1 180 ? -7.333 10.640 -12.354 1.00 79.00 180 VAL A CA 1
ATOM 1403 C C . VAL A 1 180 ? -7.674 10.110 -10.958 1.00 79.00 180 VAL A C 1
ATOM 1405 O O . VAL A 1 180 ? -6.803 9.892 -10.117 1.00 79.00 180 VAL A O 1
ATOM 1408 N N . ALA A 1 181 ? -8.959 9.892 -10.682 1.00 74.62 181 ALA A N 1
ATOM 1409 C CA . ALA A 1 181 ? -9.362 9.208 -9.460 1.00 74.62 181 ALA A CA 1
ATOM 1410 C C . ALA A 1 181 ? -8.905 7.741 -9.498 1.00 74.62 181 ALA A C 1
ATOM 1412 O O . ALA A 1 181 ? -9.017 7.063 -10.520 1.00 74.62 181 ALA A O 1
ATOM 1413 N N . TRP A 1 182 ? -8.416 7.229 -8.373 1.00 73.00 182 TRP A N 1
ATOM 1414 C CA . TRP A 1 182 ? -8.194 5.792 -8.216 1.00 73.00 182 TRP A CA 1
ATOM 1415 C C . TRP A 1 182 ? -9.486 5.008 -8.468 1.00 73.00 182 TRP A C 1
ATOM 1417 O O . TRP A 1 182 ? -10.585 5.501 -8.188 1.00 73.00 182 TRP A O 1
ATOM 1427 N N . LYS A 1 183 ? -9.370 3.780 -8.984 1.00 70.38 183 LYS A N 1
ATOM 1428 C CA . LYS A 1 183 ? -10.551 2.966 -9.289 1.00 70.38 183 LYS A CA 1
ATOM 1429 C C . LYS A 1 183 ? -11.321 2.665 -8.000 1.00 70.38 183 LYS A C 1
ATOM 1431 O O . LYS A 1 183 ? -10.742 2.363 -6.955 1.00 70.38 183 LYS A O 1
ATOM 1436 N N . ALA A 1 184 ? -12.650 2.761 -8.075 1.00 59.38 184 ALA A N 1
ATOM 1437 C CA . ALA A 1 184 ? -13.520 2.438 -6.951 1.00 59.38 184 ALA A CA 1
ATOM 1438 C C . ALA A 1 184 ? -13.376 0.952 -6.582 1.00 59.38 184 ALA A C 1
ATOM 1440 O O . ALA A 1 184 ? -13.359 0.088 -7.459 1.00 59.38 184 ALA A O 1
ATOM 1441 N N . ARG A 1 185 ? -13.274 0.665 -5.280 1.00 59.69 185 ARG A N 1
ATOM 1442 C CA . ARG A 1 185 ? -13.171 -0.702 -4.752 1.00 59.69 185 ARG A CA 1
ATOM 1443 C C . ARG A 1 185 ? -14.496 -1.437 -5.024 1.00 59.69 185 ARG A C 1
ATOM 1445 O O . ARG A 1 185 ? -15.548 -0.902 -4.673 1.00 59.69 185 ARG A O 1
ATOM 1452 N N . GLN A 1 186 ? -14.445 -2.613 -5.656 1.00 46.03 186 GLN A N 1
ATOM 1453 C CA . GLN A 1 186 ? -15.584 -3.541 -5.747 1.00 46.03 186 GLN A CA 1
ATOM 1454 C C . GLN A 1 186 ? -15.602 -4.495 -4.554 1.00 46.03 186 GLN A C 1
ATOM 1456 O O . GLN A 1 186 ? -14.501 -4.877 -4.095 1.00 46.03 186 GLN A O 1
#

Foldseek 3Di:
DVVVVVVVVVVCVVVVVVVVVVVVVVVVVCVLPFAFKWFAPFDPPDQFQWKFKWKDWPPPLDTQDTDIAGAPPSTGRGDDCVSPDLVTAMEMEIGTPDQADTDMDGRDSHPYPYLYLNCLQVLVPPQALAVVSLVVLVVQVVVFAFDPSQPRHVPRGRDPVSSVSSVVCHRRGDQRSVNDDDDDRD